Protein AF-A0A6B2QRP1-F1 (afdb_monomer_lite)

Radius of gyration: 30.2 Å; chains: 1; bounding box: 55×53×87 Å

Sequence (233 aa):
IAWREVGKVPKIDLAEFRERLGIAADEYKAMNHFKSRVLEPSIKQINEHTDITVSYDQHKTGRTITGFSFKFKQKNPLKITKQTEIKRDPNTPDFFIEMTDAQRYLFAQKLSVLPEVGSEYAKIGESSEDFVKRLADMLLEPKKIKMFYPLLEQLGFNSKKQQPIQKQVDEPKFLDLSDMQINRISYGMSRHKKFAHLKQEDESPDDFMQKLRIMLKDPKQQIQFYDYLKANP

Foldseek 3Di:
DPCPPVQKDPWDWPVNVCVVVVHDPPPCVDPVSCCVPPVVVVQVCCCVPHQKHKDKDFPDDPPDTTTIMMGIDGHDVVPVPPPPDDPDDPPDQPPPQDDDLVRLLVVLLVLLPDPVSCVPQNDPPDDSVVSSVVSSVLCVDPVSVVVCVVVCVVVPDDRPPPPPPPVCPPPLPQDPDDLVRLLVVLLVLLPDPVNVVVDDPPDDSVNSSVVSSVLSPDSVSVSVCVVVSVVPD

Structure (mmCIF, N/CA/C/O backbone):
data_AF-A0A6B2QRP1-F1
#
_entry.id   AF-A0A6B2QRP1-F1
#
loop_
_atom_site.group_PDB
_atom_site.id
_atom_site.type_symbol
_atom_site.label_atom_id
_atom_site.label_alt_id
_atom_site.label_comp_id
_atom_site.label_asym_id
_atom_site.label_entity_id
_atom_site.label_seq_id
_atom_site.pdbx_PDB_ins_code
_atom_site.Cartn_x
_atom_site.Cartn_y
_atom_site.Cartn_z
_atom_site.occupancy
_atom_site.B_iso_or_equiv
_atom_site.auth_seq_id
_atom_site.auth_comp_id
_atom_site.auth_asym_id
_atom_site.auth_atom_id
_atom_site.pdbx_PDB_model_num
ATOM 1 N N . ILE A 1 1 ? -21.417 15.661 -9.890 1.00 50.25 1 ILE A N 1
ATOM 2 C CA . ILE A 1 1 ? -20.849 14.888 -8.751 1.00 50.25 1 ILE A CA 1
ATOM 3 C C . ILE A 1 1 ? -19.900 15.814 -7.986 1.00 50.25 1 ILE A C 1
ATOM 5 O O . ILE A 1 1 ? -18.785 16.018 -8.440 1.00 50.25 1 ILE A O 1
ATOM 9 N N . ALA A 1 2 ? -20.348 16.427 -6.885 1.00 52.19 2 ALA A N 1
ATOM 10 C CA . ALA A 1 2 ? -19.681 17.593 -6.275 1.00 52.19 2 ALA A CA 1
ATOM 11 C C . ALA A 1 2 ? -18.308 17.319 -5.617 1.00 52.19 2 ALA A C 1
ATOM 13 O O . ALA A 1 2 ? -17.519 18.236 -5.427 1.00 52.19 2 ALA A O 1
ATOM 14 N N . TRP A 1 3 ? -17.985 16.066 -5.283 1.00 58.66 3 TRP A N 1
ATOM 15 C CA . TRP A 1 3 ? -16.738 15.729 -4.579 1.00 58.66 3 TRP A CA 1
ATOM 16 C C . TRP A 1 3 ? -15.533 15.483 -5.505 1.00 58.66 3 TRP A C 1
ATOM 18 O O . TRP A 1 3 ? -14.404 15.445 -5.017 1.00 58.66 3 TRP A O 1
ATOM 28 N N . ARG A 1 4 ? -15.740 15.326 -6.825 1.00 55.84 4 ARG A N 1
ATOM 29 C CA . ARG A 1 4 ? -14.652 15.021 -7.778 1.00 55.84 4 ARG A CA 1
ATOM 30 C C . ARG A 1 4 ? -13.706 16.203 -8.024 1.00 55.84 4 ARG A C 1
ATOM 32 O O . ARG A 1 4 ? -12.549 15.960 -8.337 1.00 55.84 4 ARG A O 1
ATOM 39 N N . GLU A 1 5 ? -14.171 17.439 -7.841 1.00 54.06 5 GLU A N 1
ATOM 40 C CA . GLU A 1 5 ? -13.379 18.656 -8.102 1.00 54.06 5 GLU A CA 1
ATOM 41 C C . GLU A 1 5 ? -12.778 19.279 -6.830 1.00 54.06 5 GLU A C 1
ATOM 43 O O . GLU A 1 5 ? -11.708 19.875 -6.884 1.00 54.06 5 GLU A O 1
ATOM 48 N N . VAL A 1 6 ? -13.418 19.104 -5.665 1.00 59.16 6 VAL A N 1
ATOM 49 C CA . VAL A 1 6 ? -13.018 19.780 -4.411 1.00 59.16 6 VAL A CA 1
ATOM 50 C C . VAL A 1 6 ? -12.103 18.907 -3.533 1.00 59.16 6 VAL A C 1
ATOM 52 O O . VAL A 1 6 ? -11.375 19.421 -2.684 1.00 59.16 6 VAL A O 1
ATOM 55 N N . GLY A 1 7 ? -12.120 17.576 -3.702 1.00 57.16 7 GLY A N 1
ATOM 56 C CA . GLY A 1 7 ? -11.275 16.612 -2.965 1.00 57.16 7 GLY A CA 1
ATOM 57 C C . GLY A 1 7 ? -11.537 16.511 -1.450 1.00 57.16 7 GLY A C 1
ATOM 58 O O . GLY A 1 7 ? -11.073 15.576 -0.790 1.00 57.16 7 GLY A O 1
ATOM 59 N N . LYS A 1 8 ? -12.306 17.449 -0.889 1.00 60.69 8 LYS A N 1
ATOM 60 C CA . LYS A 1 8 ? -12.711 17.531 0.513 1.00 60.69 8 LYS A CA 1
ATOM 61 C C . LYS A 1 8 ? -14.210 17.765 0.589 1.00 60.69 8 LYS A C 1
ATOM 63 O O . LYS A 1 8 ? -14.742 18.639 -0.092 1.00 60.69 8 LYS A O 1
ATOM 68 N N . VAL A 1 9 ? -14.876 16.993 1.436 1.00 70.62 9 VAL A N 1
ATOM 69 C CA . VAL A 1 9 ? -16.284 17.212 1.770 1.00 70.62 9 VAL A CA 1
ATOM 70 C C . VAL A 1 9 ? -16.344 18.088 3.025 1.00 70.62 9 VAL A C 1
ATOM 72 O O . VAL A 1 9 ? -15.532 17.871 3.932 1.00 70.62 9 VAL A O 1
ATOM 75 N N . PRO A 1 10 ? -17.243 19.092 3.084 1.00 75.12 10 PRO A N 1
ATOM 76 C CA . PRO A 1 10 ? -17.462 19.868 4.301 1.00 75.12 10 PRO A CA 1
ATOM 77 C C . PRO A 1 10 ? -17.814 18.948 5.474 1.00 75.12 10 PRO A C 1
ATOM 79 O O . PRO A 1 10 ? -18.282 17.827 5.276 1.00 75.12 10 PRO A O 1
ATOM 82 N N . LYS A 1 11 ? -17.578 19.421 6.701 1.00 83.06 11 LYS A N 1
ATOM 83 C CA . LYS A 1 11 ? -17.914 18.670 7.913 1.00 83.06 11 LYS A CA 1
ATOM 84 C C . LYS A 1 11 ? -19.394 18.279 7.867 1.00 83.06 11 LYS A C 1
ATOM 86 O O . LYS A 1 11 ? -20.250 19.154 7.794 1.00 83.06 11 LYS A O 1
ATOM 91 N N . ILE A 1 12 ? -19.667 16.980 7.941 1.00 87.50 12 ILE A N 1
ATOM 92 C CA . ILE A 1 12 ? -21.020 16.440 8.067 1.00 87.50 12 ILE A CA 1
ATOM 93 C C . ILE A 1 12 ? -21.256 16.161 9.545 1.00 87.50 12 ILE A C 1
ATOM 95 O O . ILE A 1 12 ? -20.451 15.478 10.194 1.00 87.50 12 ILE A O 1
ATOM 99 N N . ASP A 1 13 ? -22.345 16.694 10.086 1.00 89.75 13 ASP A N 1
ATOM 100 C CA . ASP A 1 13 ? -22.725 16.417 11.463 1.00 89.75 13 ASP A CA 1
ATOM 101 C C . ASP A 1 13 ? -23.244 14.982 11.605 1.00 89.75 13 ASP A C 1
ATOM 103 O O . ASP A 1 13 ? -23.791 14.377 10.684 1.00 89.75 13 ASP A O 1
ATOM 107 N N . LEU A 1 14 ? -23.042 14.397 12.782 1.00 87.19 14 LEU A N 1
ATOM 108 C CA . LEU A 1 14 ? -23.298 12.977 12.999 1.00 87.19 14 LEU A CA 1
ATOM 109 C C . LEU A 1 14 ? -24.773 12.589 12.816 1.00 87.19 14 LEU A C 1
ATOM 111 O O . LEU A 1 14 ? -25.049 11.500 12.322 1.00 87.19 14 LEU A O 1
ATOM 115 N N . ALA A 1 15 ? -25.705 13.455 13.218 1.00 86.00 15 ALA A N 1
ATOM 116 C CA . ALA A 1 15 ? -27.137 13.206 13.054 1.00 86.00 15 ALA A CA 1
ATOM 117 C C . ALA A 1 15 ? -27.521 13.154 11.568 1.00 86.00 15 ALA A C 1
ATOM 119 O O . ALA A 1 15 ? -28.080 12.160 11.111 1.00 86.00 15 ALA A O 1
ATOM 120 N N . GLU A 1 16 ? -27.100 14.166 10.809 1.00 88.06 16 GLU A N 1
ATOM 121 C CA . GLU A 1 16 ? -27.305 14.243 9.362 1.00 88.06 16 GLU A CA 1
ATOM 122 C C . GLU A 1 16 ? -26.642 13.064 8.634 1.00 88.06 16 GLU A C 1
ATOM 124 O O . GLU A 1 16 ? -27.207 12.481 7.711 1.00 88.06 16 GLU A O 1
ATOM 129 N N . PHE A 1 17 ? -25.447 12.657 9.069 1.00 88.38 17 PHE A N 1
ATOM 130 C CA . PHE A 1 17 ? -24.754 11.521 8.472 1.00 88.38 17 PHE A CA 1
ATOM 131 C C . PHE A 1 17 ? -25.521 10.203 8.653 1.00 88.38 17 PHE A C 1
ATOM 133 O O . PHE A 1 17 ? -25.565 9.396 7.729 1.00 88.38 17 PHE A O 1
ATOM 140 N N . ARG A 1 18 ? -26.152 9.983 9.813 1.00 87.25 18 ARG A N 1
ATOM 141 C CA . ARG A 1 18 ? -26.971 8.782 10.067 1.00 87.25 18 ARG A CA 1
ATOM 142 C C . ARG A 1 18 ? -28.237 8.771 9.229 1.00 87.25 18 ARG A C 1
ATOM 144 O O . ARG A 1 18 ? -28.565 7.735 8.662 1.00 87.25 18 ARG A O 1
ATOM 151 N N . GLU A 1 19 ? -28.891 9.922 9.114 1.00 87.62 19 GLU A N 1
ATOM 152 C CA . GLU A 1 19 ? -30.085 10.087 8.288 1.00 87.62 19 GLU A CA 1
ATOM 153 C C . GLU A 1 19 ? -29.782 9.791 6.815 1.00 87.62 19 GLU A C 1
ATOM 155 O O . GLU A 1 19 ? -30.476 8.999 6.184 1.00 87.62 19 GLU A O 1
ATOM 160 N N . ARG A 1 20 ? -28.665 10.318 6.292 1.00 86.94 20 ARG A N 1
ATOM 161 C CA . ARG A 1 20 ? -28.198 10.035 4.923 1.00 86.94 20 ARG A CA 1
ATOM 162 C C . ARG A 1 20 ? -27.876 8.559 4.676 1.00 86.94 20 ARG A C 1
ATOM 164 O O . ARG A 1 20 ? -27.945 8.112 3.536 1.00 86.94 20 ARG A O 1
ATOM 171 N N . LEU A 1 21 ? -27.499 7.818 5.717 1.00 86.62 21 LEU A N 1
ATOM 172 C CA . LEU A 1 21 ? -27.247 6.376 5.652 1.00 86.62 21 LEU A CA 1
ATOM 173 C C . LEU A 1 21 ? -28.512 5.534 5.886 1.00 86.62 21 LEU A C 1
ATOM 175 O O . LEU A 1 21 ? -28.433 4.311 5.813 1.00 86.62 21 LEU A O 1
ATOM 179 N N . GLY A 1 22 ? -29.656 6.162 6.174 1.00 87.00 22 GLY A N 1
ATOM 180 C CA . GLY A 1 22 ? -30.906 5.468 6.484 1.00 87.00 22 GLY A CA 1
ATOM 181 C C . GLY A 1 22 ? -30.874 4.712 7.815 1.00 87.00 22 GLY A C 1
ATOM 182 O O . GLY A 1 22 ? -31.619 3.753 7.986 1.00 87.00 22 GLY A O 1
ATOM 183 N N . ILE A 1 23 ? -30.001 5.107 8.745 1.00 86.19 23 ILE A N 1
ATOM 184 C CA . ILE A 1 23 ? -29.852 4.451 10.048 1.00 86.19 23 ILE A CA 1
ATOM 185 C C . ILE A 1 23 ? -30.823 5.092 11.033 1.00 86.19 23 ILE A C 1
ATOM 187 O O . ILE A 1 23 ? -30.786 6.309 11.243 1.00 86.19 23 ILE A O 1
ATOM 191 N N . ALA A 1 24 ? -31.653 4.273 11.676 1.00 83.44 24 ALA A N 1
ATOM 192 C CA . ALA A 1 24 ? -32.592 4.749 12.680 1.00 83.44 24 ALA A CA 1
ATOM 193 C C . ALA A 1 24 ? -31.856 5.325 13.908 1.00 83.44 24 ALA A C 1
ATOM 195 O O . ALA A 1 24 ? -30.740 4.925 14.254 1.00 83.44 24 ALA A O 1
ATOM 196 N N . ALA A 1 25 ? -32.467 6.305 14.581 1.00 77.38 25 ALA A N 1
ATOM 197 C CA . ALA A 1 25 ? -31.831 7.029 15.688 1.00 77.38 25 ALA A CA 1
ATOM 198 C C . ALA A 1 25 ? -31.486 6.132 16.897 1.00 77.38 25 ALA A C 1
ATOM 200 O O . ALA A 1 25 ? -30.640 6.479 17.729 1.00 77.38 25 ALA A O 1
ATOM 201 N N . ASP A 1 26 ? -32.143 4.981 17.009 1.00 81.44 26 ASP A N 1
ATOM 202 C CA . ASP A 1 26 ? -31.988 3.993 18.065 1.00 81.44 26 ASP A CA 1
ATOM 203 C C . ASP A 1 26 ? -30.944 2.906 17.767 1.00 81.44 26 ASP A C 1
ATOM 205 O O . ASP A 1 26 ? -30.438 2.279 18.704 1.00 81.44 26 ASP A O 1
ATOM 209 N N . GLU A 1 27 ? -30.546 2.731 16.511 1.00 83.00 27 GLU A N 1
ATOM 210 C CA . GLU A 1 27 ? -29.523 1.770 16.108 1.00 83.00 27 GLU A CA 1
ATOM 211 C C . GLU A 1 27 ? -28.117 2.332 16.302 1.00 83.00 27 GLU A C 1
ATOM 213 O O . GLU A 1 27 ? -27.843 3.486 15.995 1.00 83.00 27 GLU A O 1
ATOM 218 N N . TYR A 1 28 ? -27.181 1.516 16.798 1.00 84.00 28 TYR A N 1
ATOM 219 C CA . TYR A 1 28 ? -25.772 1.896 16.992 1.00 84.00 28 TYR A CA 1
ATOM 220 C C . TYR A 1 28 ? -25.560 3.159 17.852 1.00 84.00 28 TYR A C 1
ATOM 222 O O . TYR A 1 28 ? -24.689 3.983 17.561 1.00 84.00 28 TYR A O 1
ATOM 230 N N . LYS A 1 29 ? -26.346 3.345 18.925 1.00 83.19 29 LYS A N 1
ATOM 231 C CA . LYS A 1 29 ? -26.240 4.510 19.837 1.00 83.19 29 LYS A CA 1
ATOM 232 C C . LYS A 1 29 ? -24.810 4.761 20.323 1.00 83.19 29 LYS A C 1
ATOM 234 O O . LYS A 1 29 ? -24.354 5.902 20.356 1.00 83.19 29 LYS A O 1
ATOM 239 N N . ALA A 1 30 ? -24.089 3.693 20.664 1.00 86.62 30 ALA A N 1
ATOM 240 C CA . ALA A 1 30 ? -22.688 3.786 21.040 1.00 86.62 30 ALA A CA 1
ATOM 241 C C . ALA A 1 30 ? -21.802 4.023 19.809 1.00 86.62 30 ALA A C 1
ATOM 243 O O . ALA A 1 30 ? -21.807 3.242 18.856 1.00 86.62 30 ALA A O 1
ATOM 244 N N . MET A 1 31 ? -20.954 5.051 19.883 1.00 87.25 31 MET A N 1
ATOM 245 C CA . MET A 1 31 ? -20.022 5.416 18.812 1.00 87.25 31 MET A CA 1
ATOM 246 C C . MET A 1 31 ? -19.130 4.254 18.354 1.00 87.25 31 MET A C 1
ATOM 248 O O . MET A 1 31 ? -18.843 4.121 17.168 1.00 87.25 31 MET A O 1
ATOM 252 N N . ASN A 1 32 ? -18.706 3.390 19.279 1.00 87.44 32 ASN A N 1
ATOM 253 C CA . ASN A 1 32 ? -17.877 2.231 18.946 1.00 87.44 32 ASN A CA 1
ATOM 254 C C . ASN A 1 32 ? -18.611 1.256 18.010 1.00 87.44 32 ASN A C 1
ATOM 256 O O . ASN A 1 32 ? -18.000 0.708 17.094 1.00 87.44 32 ASN A O 1
ATOM 260 N N . HIS A 1 33 ? -19.923 1.070 18.195 1.00 89.88 33 HIS A N 1
ATOM 261 C CA . HIS A 1 33 ? -20.735 0.240 17.303 1.00 89.88 33 HIS A CA 1
ATOM 262 C C . HIS A 1 33 ? -20.925 0.898 15.941 1.00 89.88 33 HIS A C 1
ATOM 264 O O . HIS A 1 33 ? -20.768 0.229 14.927 1.00 89.88 33 HIS A O 1
ATOM 270 N N . PHE A 1 34 ? -21.176 2.209 15.914 1.00 89.50 34 PHE A N 1
ATOM 271 C CA . PHE A 1 34 ? -21.275 2.955 14.662 1.00 89.50 34 PHE A CA 1
ATOM 272 C C . PHE A 1 34 ? -19.982 2.859 13.835 1.00 89.50 34 PHE A C 1
ATOM 274 O O . PHE A 1 34 ? -20.021 2.590 12.637 1.00 89.50 34 PHE A O 1
ATOM 281 N N . LYS A 1 35 ? -18.815 2.998 14.475 1.00 90.00 35 LYS A N 1
ATOM 282 C CA . LYS A 1 35 ? -17.521 2.881 13.787 1.00 90.00 35 LYS A CA 1
ATOM 283 C C . LYS A 1 35 ? -17.275 1.483 13.228 1.00 90.00 35 LYS A C 1
ATOM 285 O O . LYS A 1 35 ? -17.056 1.346 12.030 1.00 90.00 35 LYS A O 1
ATOM 290 N N . SER A 1 36 ? -17.366 0.467 14.082 1.00 91.25 36 SER A N 1
ATOM 291 C CA . SER A 1 36 ? -17.024 -0.916 13.719 1.00 91.25 36 SER A CA 1
ATOM 292 C C . SER A 1 36 ? -17.992 -1.560 12.724 1.00 91.25 36 SER A C 1
ATOM 294 O O . SER A 1 36 ? -17.583 -2.414 11.945 1.00 91.25 36 SER A O 1
ATOM 296 N N . ARG A 1 37 ? -19.276 -1.179 12.745 1.00 88.94 37 ARG A N 1
ATOM 297 C CA . ARG A 1 37 ? -20.314 -1.829 11.926 1.00 88.94 37 ARG A CA 1
ATOM 298 C C . ARG A 1 37 ? -20.711 -1.044 10.687 1.00 88.94 37 ARG A C 1
ATOM 300 O O . ARG A 1 37 ? -21.184 -1.649 9.735 1.00 88.94 37 ARG A O 1
ATOM 307 N N . VAL A 1 38 ? -20.525 0.273 10.696 1.00 90.00 38 VAL A N 1
ATOM 308 C CA . VAL A 1 38 ? -20.985 1.142 9.608 1.00 90.00 38 VAL A CA 1
ATOM 309 C C . VAL A 1 38 ? -19.803 1.841 8.958 1.00 90.00 38 VAL A C 1
ATOM 311 O O . VAL A 1 38 ? -19.527 1.610 7.783 1.00 90.00 38 VAL A O 1
ATOM 314 N N . LEU A 1 39 ? -19.071 2.666 9.710 1.00 90.00 39 LEU A N 1
ATOM 315 C CA . LEU A 1 39 ? -18.059 3.550 9.131 1.00 90.00 39 LEU A CA 1
ATOM 316 C C . LEU A 1 39 ? -16.871 2.775 8.539 1.00 90.00 39 LEU A C 1
ATOM 318 O O . LEU A 1 39 ? -16.541 2.957 7.370 1.00 90.00 39 LEU A O 1
ATOM 322 N N . GLU A 1 40 ? -16.238 1.904 9.327 1.00 91.38 40 GLU A N 1
ATOM 323 C CA . GLU A 1 40 ? -15.047 1.155 8.906 1.00 91.38 40 GLU A CA 1
ATOM 324 C C . GLU A 1 40 ? -15.347 0.168 7.766 1.00 91.38 40 GLU A C 1
ATOM 326 O O . GLU A 1 40 ? -14.614 0.199 6.771 1.00 91.38 40 GLU A O 1
ATOM 331 N N . PRO A 1 41 ? -16.426 -0.646 7.820 1.00 92.25 41 PRO A N 1
ATOM 332 C CA . PRO A 1 41 ? -16.776 -1.530 6.711 1.00 92.25 41 PRO A CA 1
ATOM 333 C C . PRO A 1 41 ? -17.076 -0.767 5.420 1.00 92.25 41 PRO A C 1
ATOM 335 O O . PRO A 1 41 ? -16.591 -1.162 4.362 1.00 92.25 41 PRO A O 1
ATOM 338 N N . SER A 1 42 ? -17.802 0.354 5.502 1.00 89.50 42 SER A N 1
ATOM 339 C CA . SER A 1 42 ? -18.147 1.154 4.318 1.00 89.50 42 SER A CA 1
ATOM 340 C C . SER A 1 42 ? -16.901 1.733 3.649 1.00 89.50 42 SER A C 1
ATOM 342 O O . SER A 1 42 ? -16.741 1.655 2.433 1.00 89.50 42 SER A O 1
ATOM 344 N N . ILE A 1 43 ? -15.970 2.276 4.439 1.00 90.69 43 ILE A N 1
ATOM 345 C CA . ILE A 1 43 ? -14.715 2.827 3.911 1.00 90.69 43 ILE A CA 1
ATOM 346 C C . ILE A 1 43 ? -13.855 1.726 3.295 1.00 90.69 43 ILE A C 1
ATOM 348 O O . ILE A 1 43 ? -13.282 1.924 2.223 1.00 90.69 43 ILE A O 1
ATOM 352 N N . LYS A 1 44 ? -13.785 0.557 3.940 1.00 90.44 44 LYS A N 1
ATOM 353 C CA . LYS A 1 44 ? -13.064 -0.604 3.416 1.00 90.44 44 LYS A CA 1
ATOM 354 C C . LYS A 1 44 ? -13.635 -1.052 2.070 1.00 90.44 44 LYS A C 1
ATOM 356 O O . LYS A 1 44 ? -12.877 -1.182 1.116 1.00 90.44 44 LYS A O 1
ATOM 361 N N . GLN A 1 45 ? -14.956 -1.190 1.963 1.00 87.19 45 GLN A N 1
ATOM 362 C CA . GLN A 1 45 ? -15.622 -1.565 0.715 1.00 87.19 45 GLN A CA 1
ATOM 363 C C . GLN A 1 45 ? -15.315 -0.586 -0.418 1.00 87.19 45 GLN A C 1
ATOM 365 O O . GLN A 1 45 ? -14.909 -1.027 -1.492 1.00 87.19 45 GLN A O 1
ATOM 370 N N . ILE A 1 46 ? -15.431 0.725 -0.177 1.00 86.69 46 ILE A N 1
ATOM 371 C CA . ILE A 1 46 ? -15.116 1.743 -1.190 1.00 86.69 46 ILE A CA 1
ATOM 372 C C . ILE A 1 46 ? -13.642 1.639 -1.601 1.00 86.69 46 ILE A C 1
ATOM 374 O O . ILE A 1 46 ? -13.323 1.615 -2.790 1.00 86.69 46 ILE A O 1
ATOM 378 N N . ASN A 1 47 ? -12.738 1.503 -0.631 1.00 88.19 47 ASN A N 1
ATOM 379 C CA . ASN A 1 47 ? -11.307 1.373 -0.886 1.00 88.19 47 ASN A CA 1
ATOM 380 C C . ASN A 1 47 ? -10.920 0.068 -1.587 1.00 88.19 47 ASN A C 1
ATOM 382 O O . ASN A 1 47 ? -9.855 0.023 -2.193 1.00 88.19 47 ASN A O 1
ATOM 386 N N . GLU A 1 48 ? -11.724 -0.983 -1.524 1.00 86.56 48 GLU A N 1
ATOM 387 C CA . GLU A 1 48 ? -11.436 -2.257 -2.189 1.00 86.56 48 GLU A CA 1
ATOM 388 C C . GLU A 1 48 ? -12.076 -2.336 -3.577 1.00 86.56 48 GLU A C 1
ATOM 390 O O . GLU A 1 48 ? -11.429 -2.775 -4.523 1.00 86.56 48 GLU A O 1
ATOM 395 N N . HIS A 1 49 ? -13.309 -1.849 -3.722 1.00 83.56 49 HIS A N 1
ATOM 396 C CA . HIS A 1 49 ? -14.152 -2.108 -4.894 1.00 83.56 49 HIS A CA 1
ATOM 397 C C . HIS A 1 49 ? -14.288 -0.903 -5.833 1.00 83.56 49 HIS A C 1
ATOM 399 O O . HIS A 1 49 ? -14.984 -0.989 -6.841 1.00 83.56 49 HIS A O 1
ATOM 405 N N . THR A 1 50 ? -13.648 0.228 -5.522 1.00 84.75 50 THR A N 1
ATOM 406 C CA . THR A 1 50 ? -13.692 1.429 -6.370 1.00 84.75 50 THR A CA 1
ATOM 407 C C . THR A 1 50 ? -12.301 1.952 -6.714 1.00 84.75 50 THR A C 1
ATOM 409 O O . THR A 1 50 ? -11.292 1.625 -6.081 1.00 84.75 50 THR A O 1
ATOM 412 N N . ASP A 1 51 ? -12.248 2.818 -7.719 1.00 79.25 51 ASP A N 1
ATOM 413 C CA . ASP A 1 51 ? -11.083 3.584 -8.160 1.00 79.25 51 ASP A CA 1
ATOM 414 C C . ASP A 1 51 ? -10.726 4.743 -7.215 1.00 79.25 51 ASP A C 1
ATOM 416 O O . ASP A 1 51 ? -9.850 5.551 -7.513 1.00 79.25 51 ASP A O 1
ATOM 420 N N . ILE A 1 52 ? -11.373 4.843 -6.055 1.00 84.31 52 ILE A N 1
ATOM 421 C CA . ILE A 1 52 ? -11.186 5.943 -5.114 1.00 84.31 52 ILE A CA 1
ATOM 422 C C . ILE A 1 52 ? -10.656 5.388 -3.793 1.00 84.31 52 ILE A C 1
ATOM 424 O O . ILE A 1 52 ? -11.012 4.297 -3.352 1.00 84.31 52 ILE A O 1
ATOM 428 N N . THR A 1 53 ? -9.774 6.152 -3.159 1.00 85.69 53 THR A N 1
ATOM 429 C CA . THR A 1 53 ? -9.366 5.959 -1.772 1.00 85.69 53 THR A CA 1
ATOM 430 C C . THR A 1 53 ? -10.028 7.023 -0.905 1.00 85.69 53 THR A C 1
ATOM 432 O O . THR A 1 53 ? -9.891 8.221 -1.159 1.00 85.69 53 THR A O 1
ATOM 435 N N . VAL A 1 54 ? -10.719 6.581 0.137 1.00 88.50 54 VAL A N 1
ATOM 436 C CA . VAL A 1 54 ? -11.434 7.392 1.117 1.00 88.50 54 VAL A CA 1
ATOM 437 C C . VAL A 1 54 ? -10.725 7.311 2.459 1.00 88.50 54 VAL A C 1
ATOM 439 O O . VAL A 1 54 ? -10.390 6.227 2.945 1.00 88.50 54 VAL A O 1
ATOM 442 N N . SER A 1 55 ? -10.528 8.471 3.075 1.00 88.50 55 SER A N 1
ATOM 443 C CA . SER A 1 55 ? -10.140 8.610 4.475 1.00 88.50 55 SER A CA 1
ATOM 444 C C . SER A 1 55 ? -11.079 9.578 5.188 1.00 88.50 55 SER A C 1
ATOM 446 O O . SER A 1 55 ? -11.778 10.371 4.551 1.00 88.50 55 SER A O 1
ATOM 448 N N . TYR A 1 56 ? -11.130 9.494 6.516 1.00 90.38 56 TYR A N 1
ATOM 449 C CA . TYR A 1 56 ? -12.009 10.325 7.330 1.00 90.38 56 TYR A CA 1
ATOM 450 C C . TYR A 1 56 ? -11.254 10.957 8.496 1.00 90.38 56 TYR A C 1
ATOM 452 O O . TYR A 1 56 ? -10.383 10.333 9.100 1.00 90.38 56 TYR A O 1
ATOM 460 N N . ASP A 1 57 ? -11.647 12.178 8.838 1.00 90.25 57 ASP A N 1
ATOM 461 C CA . ASP A 1 57 ? -11.236 12.885 10.043 1.00 90.25 57 ASP A CA 1
ATOM 462 C C . ASP A 1 57 ? -12.442 13.005 10.981 1.00 90.25 57 ASP A C 1
ATOM 464 O O . ASP A 1 57 ? -13.545 13.370 10.564 1.00 90.25 57 ASP A O 1
ATOM 468 N N . GLN A 1 58 ? -12.245 12.691 12.263 1.00 91.50 58 GLN A N 1
ATOM 469 C CA . GLN A 1 58 ? -13.291 12.833 13.279 1.00 91.50 58 GLN A CA 1
ATOM 470 C C . GLN A 1 58 ? -13.231 14.223 13.926 1.00 91.50 58 GLN A C 1
ATOM 472 O O . GLN A 1 58 ? -12.168 14.664 14.365 1.00 91.50 58 GLN A O 1
ATOM 477 N N . HIS A 1 59 ? -14.382 14.874 14.075 1.00 90.69 59 HIS A N 1
ATOM 478 C CA . HIS A 1 59 ? -14.519 16.141 14.790 1.00 90.69 59 HIS A CA 1
ATOM 479 C C . HIS A 1 59 ? -15.237 15.919 16.121 1.00 90.69 59 HIS A C 1
ATOM 481 O O . HIS A 1 59 ? -16.277 15.261 16.185 1.00 90.69 59 HIS A O 1
ATOM 487 N N . LYS A 1 60 ? -14.660 16.455 17.198 1.00 91.38 60 LYS A N 1
ATOM 488 C CA . LYS A 1 60 ? -15.163 16.320 18.567 1.00 91.38 60 LYS A CA 1
ATOM 489 C C . LYS A 1 60 ? -15.486 17.682 19.159 1.00 91.38 60 LYS A C 1
ATOM 491 O O . LYS A 1 60 ? -14.764 18.642 18.910 1.00 91.38 60 LYS A O 1
ATOM 496 N N . THR A 1 61 ? -16.508 17.721 20.002 1.00 89.94 61 THR A N 1
ATOM 497 C CA . THR A 1 61 ? -16.818 18.868 20.858 1.00 89.94 61 THR A CA 1
ATOM 498 C C . THR A 1 61 ? -16.825 18.364 22.297 1.00 89.94 61 THR A C 1
ATOM 500 O O . THR A 1 61 ? -17.712 17.620 22.708 1.00 89.94 61 THR A O 1
ATOM 503 N N . GLY A 1 62 ? -15.775 18.682 23.055 1.00 90.81 62 GLY A N 1
ATOM 504 C CA . GLY A 1 62 ? -15.540 18.065 24.362 1.00 90.81 62 GLY A CA 1
ATOM 505 C C . GLY A 1 62 ? -15.281 16.556 24.248 1.00 90.81 62 GLY A C 1
ATOM 506 O O . GLY A 1 62 ? -14.372 16.121 23.541 1.00 90.81 62 GLY A O 1
ATOM 507 N N . ARG A 1 63 ? -16.075 15.741 24.957 1.00 85.00 63 ARG A N 1
ATOM 508 C CA . ARG A 1 63 ? -15.930 14.269 24.986 1.00 85.00 63 ARG A CA 1
ATOM 509 C C . ARG A 1 63 ? -16.714 13.552 23.883 1.00 85.00 63 ARG A C 1
ATOM 511 O O . ARG A 1 63 ? -16.503 12.357 23.679 1.00 85.00 63 ARG A O 1
ATOM 518 N N . THR A 1 64 ? -17.605 14.248 23.180 1.00 86.19 64 THR A N 1
ATOM 519 C CA . THR A 1 64 ? -18.496 13.660 22.174 1.00 86.19 64 THR A CA 1
ATOM 520 C C . THR A 1 64 ? -17.982 13.923 20.759 1.00 86.19 64 THR A C 1
ATOM 522 O O . THR A 1 64 ? -17.370 14.953 20.476 1.00 86.19 64 THR A O 1
ATOM 525 N N . ILE A 1 65 ? -18.192 12.960 19.857 1.00 88.25 65 ILE A N 1
ATOM 526 C CA . ILE A 1 65 ? -17.913 13.129 18.423 1.00 88.25 65 ILE A CA 1
ATOM 527 C C . ILE A 1 65 ? -19.139 13.793 17.800 1.00 88.25 65 ILE A C 1
ATOM 529 O O . ILE A 1 65 ? -20.232 13.237 17.884 1.00 88.25 65 ILE A O 1
ATOM 533 N N . THR A 1 66 ? -18.957 14.966 17.199 1.00 88.94 66 THR A N 1
ATOM 534 C CA . THR A 1 66 ? -20.047 15.769 16.628 1.00 88.94 66 THR A CA 1
ATOM 535 C C . THR A 1 66 ? -20.176 15.615 15.122 1.00 88.94 66 THR A C 1
ATOM 537 O O . THR A 1 66 ? -21.267 15.797 14.597 1.00 88.94 66 THR A O 1
ATOM 540 N N . GLY A 1 67 ? -19.111 15.222 14.420 1.00 89.88 67 GLY A N 1
ATOM 541 C CA . GLY A 1 67 ? -19.183 15.013 12.978 1.00 89.88 67 GLY A CA 1
ATOM 542 C C . GLY A 1 67 ? -17.929 14.406 12.368 1.00 89.88 67 GLY A C 1
ATOM 543 O O . GLY A 1 67 ? -16.939 14.140 13.058 1.00 89.88 67 GLY A O 1
ATOM 544 N N . PHE A 1 68 ? -17.982 14.213 11.055 1.00 90.50 68 PHE A N 1
ATOM 545 C CA . PHE A 1 68 ? -16.912 13.636 10.251 1.00 90.50 68 PHE A CA 1
ATOM 546 C C . PHE A 1 68 ? -16.646 14.493 9.017 1.00 90.50 68 PHE A C 1
ATOM 548 O O . PHE A 1 68 ? -17.566 15.048 8.419 1.00 90.50 68 PHE A O 1
ATOM 555 N N . SER A 1 69 ? -15.380 14.564 8.625 1.00 88.94 69 SER A N 1
ATOM 556 C CA . SER A 1 69 ? -14.969 15.116 7.336 1.00 88.94 69 SER A CA 1
ATOM 557 C C . SER A 1 69 ? -14.336 14.007 6.514 1.00 88.94 69 SER A C 1
ATOM 559 O O . SER A 1 69 ? -13.521 13.245 7.031 1.00 88.94 69 SER A O 1
ATOM 561 N N . PHE A 1 70 ? -14.694 13.915 5.238 1.00 88.31 70 PHE A N 1
ATOM 562 C CA . PHE A 1 70 ? -14.185 12.879 4.343 1.00 88.31 70 PHE A CA 1
ATOM 563 C C . PHE A 1 70 ? -13.250 13.481 3.299 1.00 88.31 70 PHE A C 1
ATOM 565 O O . PHE A 1 70 ? -13.517 14.540 2.722 1.00 88.31 70 PHE A O 1
ATOM 572 N N . LYS A 1 71 ? -12.146 12.779 3.055 1.00 87.06 71 LYS A N 1
ATOM 573 C CA . LYS A 1 71 ? -11.148 13.103 2.039 1.00 87.06 71 LYS A CA 1
ATOM 574 C C . LYS A 1 71 ? -11.155 11.997 0.996 1.00 87.06 71 LYS A C 1
ATOM 576 O O . LYS A 1 71 ? -11.047 10.819 1.335 1.00 87.06 71 LYS A O 1
ATOM 581 N N . PHE A 1 72 ? -11.259 12.392 -0.266 1.00 85.94 72 PHE A N 1
ATOM 582 C CA . PHE A 1 72 ? -11.311 11.473 -1.398 1.00 85.94 72 PHE A CA 1
ATOM 583 C C . PHE A 1 72 ? -10.081 11.687 -2.267 1.00 85.94 72 PHE A C 1
ATOM 585 O O . PHE A 1 72 ? -9.734 12.818 -2.606 1.00 85.94 72 PHE A O 1
ATOM 592 N N . LYS A 1 73 ? -9.420 10.596 -2.643 1.00 85.00 73 LYS A N 1
ATOM 593 C CA . LYS A 1 73 ? -8.291 10.608 -3.568 1.00 85.00 73 LYS A CA 1
ATOM 594 C C . LYS A 1 73 ? -8.546 9.594 -4.668 1.00 85.00 73 LYS A C 1
ATOM 596 O O . LYS A 1 73 ? -8.768 8.426 -4.372 1.00 85.00 73 LYS A O 1
ATOM 601 N N . GLN A 1 74 ? -8.499 10.018 -5.926 1.00 83.69 74 GLN A N 1
ATOM 602 C CA . GLN A 1 74 ? -8.554 9.073 -7.040 1.00 83.69 74 GLN A CA 1
ATOM 603 C C . GLN A 1 74 ? -7.283 8.221 -7.043 1.00 83.69 74 GLN A C 1
ATOM 605 O O . GLN A 1 74 ? -6.167 8.726 -6.876 1.00 83.69 74 GLN A O 1
ATOM 610 N N . LYS A 1 75 ? -7.452 6.914 -7.198 1.00 77.06 75 LYS A N 1
ATOM 611 C CA . LYS A 1 75 ? -6.348 5.995 -7.430 1.00 77.06 75 LYS A CA 1
ATOM 612 C C . LYS A 1 75 ? -5.925 6.163 -8.881 1.00 77.06 75 LYS A C 1
ATOM 614 O O . LYS A 1 75 ? -6.747 6.074 -9.786 1.00 77.06 75 LYS A O 1
ATOM 619 N N . ASN A 1 76 ? -4.635 6.386 -9.109 1.00 68.56 76 ASN A N 1
ATOM 620 C CA . ASN A 1 76 ? -4.122 6.431 -10.472 1.00 68.56 76 ASN A CA 1
ATOM 621 C C . ASN A 1 76 ? -4.407 5.076 -11.155 1.00 68.56 76 ASN A C 1
ATOM 623 O O . ASN A 1 76 ? -4.033 4.039 -10.592 1.00 68.56 76 ASN A O 1
ATOM 627 N N . PRO A 1 77 ? -5.005 5.059 -12.361 1.00 56.78 77 PRO A N 1
ATOM 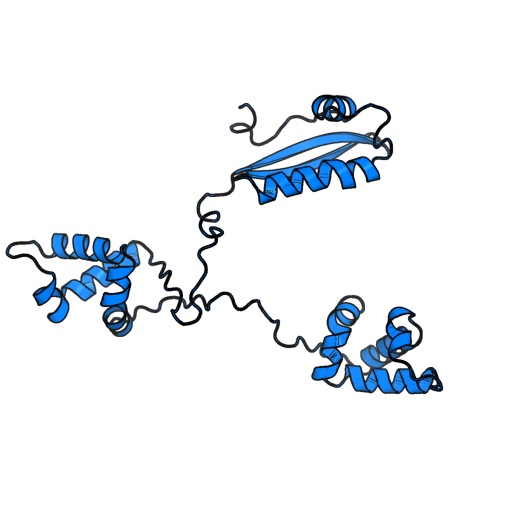628 C CA . PRO A 1 77 ? -5.379 3.827 -13.065 1.00 56.78 77 PRO A CA 1
ATOM 629 C C . PRO A 1 77 ? -4.183 2.913 -13.373 1.00 56.78 77 PRO A C 1
ATOM 631 O O . PRO A 1 77 ? -4.356 1.718 -13.579 1.00 56.78 77 PRO A O 1
ATOM 634 N N . LEU A 1 78 ? -2.955 3.436 -13.283 1.00 54.06 78 LEU A N 1
ATOM 635 C CA . LEU A 1 78 ? -1.703 2.686 -13.428 1.00 54.06 78 LEU A CA 1
ATOM 636 C C . LEU A 1 78 ? -1.525 1.543 -12.405 1.00 54.06 78 LEU A C 1
ATOM 638 O O . LEU A 1 78 ? -0.641 0.715 -12.587 1.00 54.06 78 LEU A O 1
ATOM 642 N N . LYS A 1 79 ? -2.327 1.481 -11.329 1.00 50.12 79 LYS A N 1
ATOM 643 C CA . LYS A 1 79 ? -2.230 0.427 -10.295 1.00 50.12 79 LYS A CA 1
ATOM 644 C C . LYS A 1 79 ? -3.433 -0.520 -10.210 1.00 50.12 79 LYS A C 1
ATOM 646 O O . LYS A 1 79 ? -3.407 -1.419 -9.376 1.00 50.12 79 LYS A O 1
ATOM 651 N N . ILE A 1 80 ? -4.482 -0.319 -11.013 1.00 47.00 80 ILE A N 1
ATOM 652 C CA . ILE A 1 80 ? -5.732 -1.106 -10.912 1.00 47.00 80 ILE A CA 1
ATOM 653 C C . ILE A 1 80 ? -5.786 -2.231 -11.957 1.00 47.00 80 ILE A C 1
ATOM 655 O O . ILE A 1 80 ? -6.508 -3.212 -11.786 1.00 47.00 80 ILE A O 1
ATOM 659 N N . THR A 1 81 ? -4.971 -2.175 -13.007 1.00 44.59 81 THR A N 1
ATOM 660 C CA . THR A 1 81 ? -4.864 -3.292 -13.947 1.00 44.59 81 THR A CA 1
ATOM 661 C C . THR A 1 81 ? -4.097 -4.446 -13.291 1.00 44.59 81 THR A C 1
ATOM 663 O O . THR A 1 81 ? -2.950 -4.260 -12.893 1.00 44.59 81 THR A O 1
ATOM 666 N N . LYS A 1 82 ? -4.706 -5.643 -13.257 1.00 49.66 82 LYS A N 1
ATOM 667 C CA . LYS A 1 82 ? -4.171 -6.961 -12.819 1.00 49.66 82 LYS A CA 1
ATOM 668 C C . LYS A 1 82 ? -4.627 -7.486 -11.446 1.00 49.66 82 LYS A C 1
ATOM 670 O O . LYS A 1 82 ? -3.872 -8.164 -10.754 1.00 49.66 82 LYS A O 1
ATOM 675 N N . GLN A 1 83 ? -5.902 -7.317 -11.116 1.00 45.25 83 GLN A N 1
ATOM 676 C CA . GLN A 1 83 ? -6.635 -8.372 -10.394 1.00 45.25 83 GLN A CA 1
ATOM 677 C C . GLN A 1 83 ? -7.826 -8.859 -11.224 1.00 45.25 83 GLN A C 1
ATOM 679 O O . GLN A 1 83 ? -8.913 -9.081 -10.716 1.00 45.25 83 GLN A O 1
ATOM 684 N N . THR A 1 84 ? -7.630 -9.012 -12.534 1.00 39.81 84 THR A N 1
ATOM 685 C CA . THR A 1 84 ? -8.506 -9.881 -13.316 1.00 39.81 84 THR A CA 1
ATOM 686 C C . THR A 1 84 ? -7.920 -11.280 -13.221 1.00 39.81 84 THR A C 1
ATOM 688 O O . THR A 1 84 ? -6.775 -11.520 -13.610 1.00 39.81 84 THR A O 1
ATOM 691 N N . GLU A 1 85 ? -8.694 -12.172 -12.626 1.00 43.09 85 GLU A N 1
ATOM 692 C CA . GLU A 1 85 ? -8.432 -13.592 -12.457 1.00 43.09 85 GLU A CA 1
ATOM 693 C C . GLU A 1 85 ? -8.272 -14.278 -13.820 1.00 43.09 85 GLU A C 1
ATOM 695 O O . GLU A 1 85 ? -9.209 -14.828 -14.390 1.00 43.09 85 GLU A O 1
ATOM 700 N N . ILE A 1 86 ? -7.065 -14.254 -14.373 1.00 44.22 86 ILE A N 1
ATOM 701 C CA . ILE A 1 86 ? -6.668 -15.211 -15.403 1.00 44.22 86 ILE A CA 1
ATOM 702 C C . ILE A 1 86 ? -6.042 -16.371 -14.639 1.00 44.22 86 ILE A C 1
ATOM 704 O O . ILE A 1 86 ? -5.030 -16.184 -13.964 1.00 44.22 86 ILE A O 1
ATOM 708 N N . LYS A 1 87 ? -6.667 -17.553 -14.688 1.00 44.09 87 LYS A N 1
ATOM 709 C CA . LYS A 1 87 ? -6.096 -18.801 -14.163 1.00 44.09 87 LYS A CA 1
ATOM 710 C C . LYS A 1 87 ? -4.717 -18.996 -14.806 1.00 44.09 87 LYS A C 1
ATOM 712 O O . LYS A 1 87 ? -4.625 -19.196 -16.013 1.00 44.09 87 LYS A O 1
ATOM 717 N N . ARG A 1 88 ? -3.667 -18.829 -14.001 1.00 48.22 88 ARG A N 1
ATOM 718 C CA . ARG A 1 88 ? -2.262 -18.770 -14.426 1.00 48.22 88 ARG A CA 1
ATOM 719 C C . ARG A 1 88 ? -1.711 -20.181 -14.605 1.00 48.22 88 ARG A C 1
ATOM 721 O O . ARG A 1 88 ? -1.935 -21.027 -13.743 1.00 48.22 88 ARG A O 1
ATOM 728 N N . ASP A 1 89 ? -0.999 -20.416 -15.701 1.00 46.00 89 ASP A N 1
ATOM 729 C CA . ASP A 1 89 ? -0.268 -21.661 -15.938 1.00 46.00 89 ASP A CA 1
ATOM 730 C C . ASP A 1 89 ? 1.077 -21.607 -15.181 1.00 46.00 89 ASP A C 1
ATOM 732 O O . ASP A 1 89 ? 1.890 -20.726 -15.469 1.00 46.00 89 ASP A O 1
ATOM 736 N N . PRO A 1 90 ? 1.333 -22.504 -14.210 1.00 51.75 90 PRO A N 1
ATOM 737 C CA . PRO A 1 90 ? 2.552 -22.493 -13.402 1.00 51.75 90 PRO A CA 1
ATOM 738 C C . PRO A 1 90 ? 3.856 -22.741 -14.184 1.00 51.75 90 PRO A C 1
ATOM 740 O O . PRO A 1 90 ? 4.924 -22.498 -13.626 1.00 51.75 90 PRO A O 1
ATOM 743 N N . ASN A 1 91 ? 3.803 -23.182 -15.449 1.00 48.44 91 ASN A N 1
ATOM 744 C CA . ASN A 1 91 ? 4.994 -23.501 -16.250 1.00 48.44 91 ASN A CA 1
ATOM 745 C C . ASN A 1 91 ? 5.398 -22.441 -17.290 1.00 48.44 91 ASN A C 1
ATOM 747 O O . ASN A 1 91 ? 6.372 -22.647 -18.016 1.00 48.44 91 ASN A O 1
ATOM 751 N N . THR A 1 92 ? 4.710 -21.299 -17.367 1.00 50.72 92 THR A N 1
ATOM 752 C CA . THR A 1 92 ? 5.111 -20.199 -18.260 1.00 50.72 92 THR A CA 1
ATOM 753 C C . THR A 1 92 ? 5.534 -18.990 -17.426 1.00 50.72 92 THR A C 1
ATOM 755 O O . THR A 1 92 ? 4.708 -18.472 -16.679 1.00 50.72 92 THR A O 1
ATOM 758 N N . PRO A 1 93 ? 6.787 -18.498 -17.521 1.00 49.44 93 PRO A N 1
ATOM 759 C CA . PRO A 1 93 ? 7.175 -17.288 -16.807 1.00 49.44 93 PRO A CA 1
ATOM 760 C C . PRO A 1 93 ? 6.319 -16.101 -17.278 1.00 49.44 93 PRO A C 1
ATOM 762 O O . PRO A 1 93 ? 6.208 -15.843 -18.479 1.00 49.44 93 PRO A O 1
ATOM 765 N N . ASP A 1 94 ? 5.704 -15.394 -16.329 1.00 48.22 94 ASP A N 1
ATOM 766 C CA . ASP A 1 94 ? 4.868 -14.210 -16.555 1.00 48.22 94 ASP A CA 1
ATOM 767 C C . ASP A 1 94 ? 5.728 -13.036 -17.073 1.00 48.22 94 ASP A C 1
ATOM 769 O O . ASP A 1 94 ? 6.198 -12.190 -16.312 1.00 48.22 94 ASP A O 1
ATOM 773 N N . PHE A 1 95 ? 5.958 -12.968 -18.387 1.00 54.44 95 PHE A N 1
ATOM 774 C CA . PHE A 1 95 ? 6.740 -11.900 -19.018 1.00 54.44 95 PHE A CA 1
ATOM 775 C C . PHE A 1 95 ? 5.902 -10.633 -19.239 1.00 54.44 95 PHE A C 1
ATOM 777 O O . PHE A 1 95 ? 5.600 -10.251 -20.368 1.00 54.44 95 PHE A O 1
ATOM 784 N N . PHE A 1 96 ? 5.555 -9.928 -18.163 1.00 55.38 96 PHE A N 1
ATOM 785 C CA . PHE A 1 96 ? 5.251 -8.499 -18.275 1.00 55.38 96 PHE A CA 1
ATOM 786 C C . PHE A 1 96 ? 6.569 -7.729 -18.266 1.00 55.38 96 PHE A C 1
ATOM 788 O O . PHE A 1 96 ? 6.989 -7.186 -17.247 1.00 55.38 96 PHE A O 1
ATOM 795 N N . ILE A 1 97 ? 7.260 -7.735 -19.404 1.00 63.56 97 ILE A N 1
ATOM 796 C CA . ILE A 1 97 ? 8.456 -6.919 -19.589 1.00 63.56 97 ILE A CA 1
ATOM 797 C C . ILE A 1 97 ? 7.987 -5.483 -19.804 1.00 63.56 97 ILE A C 1
ATOM 799 O O . ILE A 1 97 ? 7.617 -5.086 -20.906 1.00 63.56 97 ILE A O 1
ATOM 803 N N . GLU A 1 98 ? 7.970 -4.708 -18.729 1.00 63.12 98 GLU A N 1
ATOM 804 C CA . GLU A 1 98 ? 7.734 -3.273 -18.809 1.00 63.12 98 GLU A CA 1
ATOM 805 C C . GLU A 1 98 ? 9.036 -2.596 -19.254 1.00 63.12 98 GLU A C 1
ATOM 807 O O . GLU A 1 98 ? 10.032 -2.588 -18.529 1.00 63.12 98 GLU A O 1
ATOM 812 N N . MET A 1 99 ? 9.038 -2.067 -20.477 1.00 71.12 99 MET A N 1
ATOM 813 C CA . MET A 1 99 ? 10.146 -1.308 -21.050 1.00 71.12 99 MET A CA 1
ATOM 814 C C . MET A 1 99 ? 9.717 0.154 -21.196 1.00 71.12 99 MET A C 1
ATOM 816 O O . MET A 1 99 ? 8.655 0.432 -21.752 1.00 71.12 99 MET A O 1
ATOM 820 N N . THR A 1 100 ? 10.525 1.095 -20.701 1.00 81.31 100 THR A N 1
ATOM 821 C CA . THR A 1 100 ? 10.255 2.532 -20.885 1.00 81.31 100 THR A CA 1
ATOM 822 C C . THR A 1 100 ? 10.331 2.885 -22.372 1.00 81.31 100 THR A C 1
ATOM 824 O O . THR A 1 100 ? 11.173 2.331 -23.075 1.00 81.31 100 THR A O 1
ATOM 827 N N . ASP A 1 101 ? 9.544 3.852 -22.854 1.00 81.88 101 ASP A N 1
ATOM 828 C CA . ASP A 1 101 ? 9.568 4.292 -24.262 1.00 81.88 101 ASP A CA 1
ATOM 829 C C . ASP A 1 101 ? 10.991 4.557 -24.783 1.00 81.88 101 ASP A C 1
ATOM 831 O O . ASP A 1 101 ? 11.368 4.071 -25.845 1.00 81.88 101 ASP A O 1
ATOM 835 N N . ALA A 1 102 ? 11.830 5.233 -23.993 1.00 85.31 102 ALA A N 1
ATOM 836 C CA . ALA A 1 102 ? 13.230 5.478 -24.345 1.00 85.31 102 ALA A CA 1
ATOM 837 C C . ALA A 1 102 ? 14.051 4.184 -24.512 1.00 85.31 102 ALA A C 1
ATOM 839 O O . ALA A 1 102 ? 14.858 4.069 -25.432 1.00 85.31 102 ALA A O 1
ATOM 840 N N . GLN A 1 103 ? 13.832 3.192 -23.644 1.00 86.88 103 GLN A N 1
ATOM 841 C CA . GLN A 1 103 ? 14.479 1.885 -23.763 1.00 86.88 103 GLN A CA 1
ATOM 842 C C . GLN A 1 103 ? 13.972 1.151 -25.008 1.00 86.88 103 GLN A C 1
ATOM 844 O O . GLN A 1 103 ? 14.776 0.586 -25.742 1.00 86.88 103 GLN A O 1
ATOM 849 N N . ARG A 1 104 ? 12.667 1.226 -25.296 1.00 89.56 104 ARG A N 1
ATOM 850 C CA . ARG A 1 104 ? 12.049 0.599 -26.471 1.00 89.56 104 ARG A CA 1
ATOM 851 C C . ARG A 1 104 ? 12.670 1.087 -27.766 1.00 89.56 104 ARG A C 1
ATOM 853 O O . ARG A 1 104 ? 13.087 0.270 -28.578 1.00 89.56 104 ARG A O 1
ATOM 860 N N . TYR A 1 105 ? 12.804 2.399 -27.918 1.00 91.69 105 TYR A N 1
ATOM 861 C CA . TYR A 1 105 ? 13.454 2.984 -29.086 1.00 91.69 105 TYR A CA 1
ATOM 862 C C . TYR A 1 105 ? 14.949 2.652 -29.162 1.00 91.69 105 TYR A C 1
ATOM 864 O O . TYR A 1 105 ? 15.438 2.316 -30.238 1.00 91.69 105 TYR A O 1
ATOM 872 N N . LEU A 1 106 ? 15.667 2.656 -28.034 1.00 91.81 106 LEU A N 1
ATOM 873 C CA . LEU A 1 106 ? 17.086 2.287 -27.993 1.00 91.81 106 LEU A CA 1
ATOM 874 C C 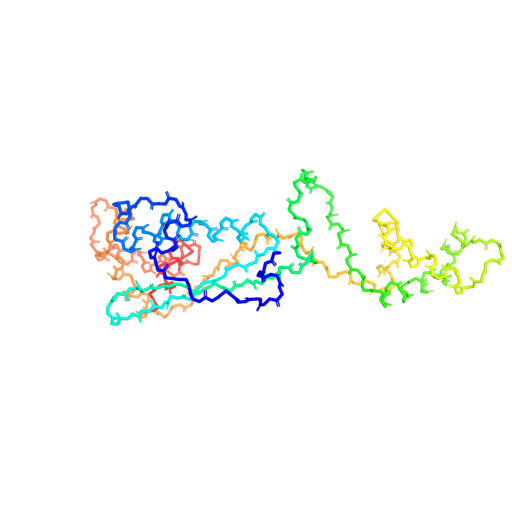. LEU A 1 106 ? 17.315 0.843 -28.453 1.00 91.81 106 LEU A C 1
ATOM 876 O O . LEU A 1 106 ? 18.204 0.578 -29.262 1.00 91.81 106 LEU A O 1
ATOM 880 N N . PHE A 1 107 ? 16.520 -0.100 -27.948 1.00 91.44 107 PHE A N 1
ATOM 881 C CA . PHE A 1 107 ? 16.632 -1.497 -28.352 1.00 91.44 107 PHE A CA 1
ATOM 882 C C . PHE A 1 107 ? 16.101 -1.730 -29.762 1.00 91.44 107 PHE A C 1
ATOM 884 O O . PHE A 1 107 ? 16.694 -2.524 -30.483 1.00 91.44 107 PHE A O 1
ATOM 891 N N . ALA A 1 108 ? 15.070 -1.004 -30.197 1.00 92.69 108 ALA A N 1
ATOM 892 C CA . ALA A 1 108 ? 14.605 -1.079 -31.574 1.00 92.69 108 ALA A CA 1
ATOM 893 C C . ALA A 1 108 ? 15.679 -0.627 -32.570 1.00 92.69 108 ALA A C 1
ATOM 895 O O . ALA A 1 108 ? 15.910 -1.291 -33.579 1.00 92.69 108 ALA A O 1
ATOM 896 N N . GLN A 1 109 ? 16.407 0.442 -32.242 1.00 93.19 109 GLN A N 1
ATOM 897 C CA . GLN A 1 109 ? 17.550 0.890 -33.026 1.00 93.19 109 GLN A CA 1
ATOM 898 C C . GLN A 1 109 ? 18.648 -0.177 -33.071 1.00 93.19 109 GLN A C 1
ATOM 900 O O . GLN A 1 109 ? 19.127 -0.511 -34.150 1.00 93.19 109 GLN A O 1
ATOM 905 N N . LYS A 1 110 ? 19.010 -0.778 -31.933 1.00 92.19 110 LYS A N 1
ATOM 906 C CA . LYS A 1 110 ? 20.009 -1.859 -31.904 1.00 92.19 110 LYS A CA 1
ATOM 907 C C . LYS A 1 110 ? 19.577 -3.090 -32.707 1.00 92.19 110 LYS A C 1
ATOM 909 O O . LYS A 1 110 ? 20.382 -3.636 -33.450 1.00 92.19 110 LYS A O 1
ATOM 914 N N . LEU A 1 111 ? 18.316 -3.504 -32.581 1.00 91.69 111 LEU A N 1
ATOM 915 C CA . LEU A 1 111 ? 17.756 -4.634 -33.322 1.00 91.69 111 LEU A CA 1
ATOM 916 C C . LEU A 1 111 ? 17.715 -4.354 -34.827 1.00 91.69 111 LEU A C 1
ATOM 918 O O . LEU A 1 111 ? 18.005 -5.254 -35.601 1.00 91.69 111 LEU A O 1
ATOM 922 N N . SER A 1 112 ? 17.436 -3.117 -35.249 1.00 91.94 112 SER A N 1
ATOM 923 C CA . SER A 1 112 ? 17.422 -2.750 -36.674 1.00 91.94 112 SER A CA 1
ATOM 924 C C . SER A 1 112 ? 18.777 -2.921 -37.372 1.00 91.94 112 SER A C 1
ATOM 926 O O . SER A 1 112 ? 18.825 -3.117 -38.582 1.00 91.94 112 SER A O 1
ATOM 928 N N . VAL A 1 113 ? 19.872 -2.877 -36.605 1.00 89.88 113 VAL A N 1
ATOM 929 C CA . VAL A 1 113 ? 21.242 -3.064 -37.104 1.00 89.88 113 VAL A CA 1
ATOM 930 C C . VAL A 1 113 ? 21.594 -4.551 -37.238 1.00 89.88 113 VAL A C 1
ATOM 932 O O . VAL A 1 113 ? 22.532 -4.894 -37.957 1.00 89.88 113 VAL A O 1
ATOM 935 N N . LEU A 1 114 ? 20.856 -5.453 -36.579 1.00 88.56 114 LEU A N 1
ATOM 936 C CA . LEU A 1 114 ? 21.122 -6.885 -36.672 1.00 88.56 114 LEU A CA 1
ATOM 937 C C . LEU A 1 114 ? 20.677 -7.434 -38.038 1.00 88.56 114 LEU A C 1
ATOM 939 O O . LEU A 1 114 ? 19.522 -7.240 -38.426 1.00 88.56 114 LEU A O 1
ATOM 943 N N . PRO A 1 115 ? 21.542 -8.185 -38.745 1.00 84.62 115 PRO A N 1
ATOM 944 C CA . PRO A 1 115 ? 21.211 -8.738 -40.057 1.00 84.62 115 PRO A CA 1
ATOM 945 C C . PRO A 1 115 ? 20.054 -9.745 -39.995 1.00 84.62 115 PRO A C 1
ATOM 947 O O . PRO A 1 115 ? 19.229 -9.777 -40.904 1.00 84.62 115 PRO A O 1
ATOM 950 N N . GLU A 1 116 ? 19.947 -10.507 -38.901 1.00 87.44 116 GLU A N 1
ATOM 951 C CA . GLU A 1 116 ? 18.853 -11.460 -38.652 1.00 87.44 116 GLU A CA 1
ATOM 952 C C . GLU A 1 116 ? 17.486 -10.764 -38.656 1.00 87.44 116 GLU A C 1
ATOM 954 O O . GLU A 1 116 ? 16.528 -11.222 -39.273 1.00 87.44 116 GLU A O 1
ATOM 959 N N . VAL A 1 117 ? 17.412 -9.595 -38.020 1.00 87.31 117 VAL A N 1
ATOM 960 C CA . VAL A 1 117 ? 16.176 -8.823 -37.887 1.00 87.31 117 VAL A CA 1
ATOM 961 C C . VAL A 1 117 ? 15.891 -8.025 -39.159 1.00 87.31 117 VAL A C 1
ATOM 963 O O . VAL A 1 117 ? 14.746 -7.960 -39.607 1.00 87.31 117 VAL A O 1
ATOM 966 N N . GLY A 1 118 ? 16.922 -7.439 -39.771 1.00 84.44 118 GLY A N 1
ATOM 967 C CA . GLY A 1 118 ? 16.794 -6.732 -41.042 1.00 84.44 118 GLY A CA 1
ATOM 968 C C . GLY A 1 118 ? 16.274 -7.640 -42.158 1.00 84.44 118 GLY A C 1
ATOM 969 O O . GLY A 1 118 ? 15.383 -7.243 -42.899 1.00 84.44 118 GLY A O 1
ATOM 970 N N . SER A 1 119 ? 16.756 -8.883 -42.244 1.00 84.81 119 SER A N 1
ATOM 971 C CA . SER A 1 119 ? 16.337 -9.808 -43.304 1.00 84.81 119 SER A CA 1
ATOM 972 C C . SER A 1 119 ? 14.887 -10.279 -43.174 1.00 84.81 119 SER A C 1
ATOM 974 O O . SER A 1 119 ? 14.238 -10.516 -44.189 1.00 84.81 119 SER A O 1
ATOM 976 N N . GLU A 1 120 ? 14.383 -10.464 -41.955 1.00 84.69 120 GLU A N 1
ATOM 977 C CA . GLU A 1 120 ? 13.033 -11.001 -41.739 1.00 84.69 120 GLU A CA 1
ATOM 978 C C . GLU A 1 120 ? 11.963 -9.916 -41.664 1.00 84.69 120 GLU A C 1
ATOM 980 O O . GLU A 1 120 ? 10.826 -10.118 -42.097 1.00 84.69 120 GLU A O 1
ATOM 985 N N . TYR A 1 121 ? 12.308 -8.772 -41.073 1.00 85.81 121 TYR A N 1
ATOM 986 C CA . TYR A 1 121 ? 11.319 -7.769 -40.717 1.00 85.81 121 TYR A CA 1
ATOM 987 C C . TYR A 1 121 ? 11.392 -6.533 -41.587 1.00 85.81 121 TYR A C 1
ATOM 989 O O . TYR A 1 121 ? 10.385 -5.827 -41.591 1.00 85.81 121 TYR A O 1
ATOM 997 N N . ALA A 1 122 ? 12.496 -6.241 -42.285 1.00 87.00 122 ALA A N 1
ATOM 998 C CA . ALA A 1 122 ? 12.594 -5.018 -43.072 1.00 87.00 122 ALA A CA 1
ATOM 999 C C . ALA A 1 122 ? 11.768 -5.091 -44.365 1.00 87.00 122 ALA A C 1
ATOM 1001 O O . ALA A 1 122 ? 11.685 -6.124 -45.032 1.00 87.00 122 ALA A O 1
ATOM 1002 N N . LYS A 1 123 ? 11.143 -3.974 -44.733 1.00 88.19 123 LYS A N 1
ATOM 1003 C CA . LYS A 1 123 ? 10.414 -3.813 -45.994 1.00 88.19 123 LYS A CA 1
ATOM 1004 C C . LYS A 1 123 ? 11.306 -3.169 -47.046 1.00 88.19 123 LYS A C 1
ATOM 1006 O O . LYS A 1 123 ? 12.071 -2.250 -46.772 1.00 88.19 123 LYS A O 1
ATOM 1011 N N . ILE A 1 124 ? 11.160 -3.623 -48.286 1.00 80.81 124 ILE A N 1
ATOM 1012 C CA . ILE A 1 124 ? 11.911 -3.089 -49.423 1.00 80.81 124 ILE A CA 1
ATOM 1013 C C . ILE A 1 124 ? 11.552 -1.607 -49.612 1.00 80.81 124 ILE A C 1
ATOM 1015 O O . ILE A 1 124 ? 10.385 -1.272 -49.808 1.00 80.81 124 ILE A O 1
ATOM 1019 N N . GLY A 1 125 ? 12.561 -0.735 -49.553 1.00 83.81 125 GLY A N 1
ATOM 1020 C CA . GLY A 1 125 ? 12.411 0.710 -49.746 1.00 83.81 125 GLY A CA 1
ATOM 1021 C C . GLY A 1 125 ? 11.985 1.503 -48.505 1.00 83.81 125 GLY A C 1
ATOM 1022 O O . GLY A 1 125 ? 11.716 2.695 -48.638 1.00 83.81 125 GLY A O 1
ATOM 1023 N N . GLU A 1 126 ? 11.915 0.891 -47.317 1.00 85.62 126 GLU A N 1
ATOM 1024 C CA . GLU A 1 126 ? 11.644 1.642 -46.084 1.00 85.62 126 GLU A CA 1
ATOM 1025 C C . GLU A 1 126 ? 12.899 2.362 -45.565 1.00 85.62 126 GLU A C 1
ATOM 1027 O O . GLU A 1 126 ? 14.026 1.886 -45.725 1.00 85.62 126 GLU A O 1
ATOM 1032 N N . SER A 1 127 ? 12.707 3.532 -44.949 1.00 89.56 127 SER A N 1
ATOM 1033 C CA . SER A 1 127 ? 13.805 4.257 -44.315 1.00 89.56 127 SER A CA 1
ATOM 1034 C C . SER A 1 127 ? 14.234 3.552 -43.023 1.00 89.56 127 SER A C 1
ATOM 1036 O O . SER A 1 127 ? 13.423 2.917 -42.345 1.00 89.56 127 SER A O 1
ATOM 1038 N N . SER A 1 128 ? 15.509 3.694 -42.650 1.00 86.75 128 SER A N 1
ATOM 1039 C CA . SER A 1 128 ? 16.024 3.126 -41.394 1.00 86.75 128 SER A CA 1
ATOM 1040 C C . SER A 1 128 ? 15.249 3.648 -40.176 1.00 86.75 128 SER A C 1
ATOM 1042 O O . SER A 1 128 ? 14.897 2.888 -39.277 1.00 86.75 128 SER A O 1
ATOM 1044 N N . GLU A 1 129 ? 14.887 4.932 -40.174 1.00 89.44 129 GLU A N 1
ATOM 1045 C CA . GLU A 1 129 ? 14.120 5.540 -39.084 1.00 89.44 129 GLU A CA 1
ATOM 1046 C C . GLU A 1 129 ? 12.705 4.960 -38.960 1.00 89.44 129 GLU A C 1
ATOM 1048 O O . GLU A 1 129 ? 12.227 4.713 -37.849 1.00 89.44 129 GLU A O 1
ATOM 1053 N N . ASP A 1 130 ? 12.034 4.711 -40.086 1.00 90.81 130 ASP A N 1
ATOM 1054 C CA . ASP A 1 130 ? 10.685 4.142 -40.088 1.00 90.81 130 ASP A CA 1
ATOM 1055 C C . ASP A 1 130 ? 10.697 2.658 -39.713 1.00 90.81 130 ASP A C 1
ATOM 1057 O O . ASP A 1 130 ? 9.796 2.191 -39.007 1.00 90.81 130 ASP A O 1
ATOM 1061 N N . PHE A 1 131 ? 11.756 1.934 -40.087 1.00 92.69 131 PHE A N 1
ATOM 1062 C CA . PHE A 1 131 ? 11.986 0.574 -39.610 1.00 92.69 131 PHE A CA 1
ATOM 1063 C C . PHE A 1 131 ? 12.142 0.536 -38.085 1.00 92.69 131 PHE A C 1
ATOM 1065 O O . PHE A 1 131 ? 11.485 -0.269 -37.422 1.00 92.69 131 PHE A O 1
ATOM 1072 N N . VAL A 1 132 ? 12.930 1.452 -37.508 1.00 93.25 132 VAL A N 1
ATOM 1073 C CA . VAL A 1 132 ? 13.129 1.554 -36.052 1.00 93.25 132 VAL A CA 1
ATOM 1074 C C . VAL A 1 132 ? 11.827 1.872 -35.320 1.00 93.25 132 VAL A C 1
ATOM 1076 O O . VAL A 1 132 ? 11.532 1.221 -34.317 1.00 93.25 132 VAL A O 1
ATOM 1079 N N . LYS A 1 133 ? 11.015 2.818 -35.812 1.00 91.25 133 LYS A N 1
ATOM 1080 C CA . LYS A 1 133 ? 9.702 3.133 -35.211 1.00 91.25 133 LYS A CA 1
ATOM 1081 C C . LYS A 1 133 ? 8.784 1.916 -35.211 1.00 91.25 133 LYS A C 1
ATOM 1083 O O . LYS A 1 133 ? 8.259 1.542 -34.167 1.00 91.25 133 LYS A O 1
ATOM 1088 N N . ARG A 1 134 ? 8.661 1.236 -36.354 1.00 92.06 134 ARG A N 1
ATOM 1089 C CA . ARG A 1 134 ? 7.839 0.026 -36.465 1.00 92.06 134 ARG A CA 1
ATOM 1090 C C . ARG A 1 134 ? 8.339 -1.086 -35.553 1.00 92.06 134 ARG A C 1
ATOM 1092 O O . ARG A 1 134 ? 7.542 -1.820 -34.979 1.00 92.06 134 ARG A O 1
ATOM 1099 N N . LEU A 1 135 ? 9.651 -1.229 -35.418 1.00 91.75 135 LEU A N 1
ATOM 1100 C CA . LEU A 1 135 ? 10.231 -2.235 -34.546 1.00 91.75 135 LEU A CA 1
ATOM 1101 C C . LEU A 1 135 ? 10.024 -1.898 -33.067 1.00 91.75 135 LEU A C 1
ATOM 1103 O O . LEU A 1 135 ? 9.723 -2.793 -32.280 1.00 91.75 135 LEU A O 1
ATOM 1107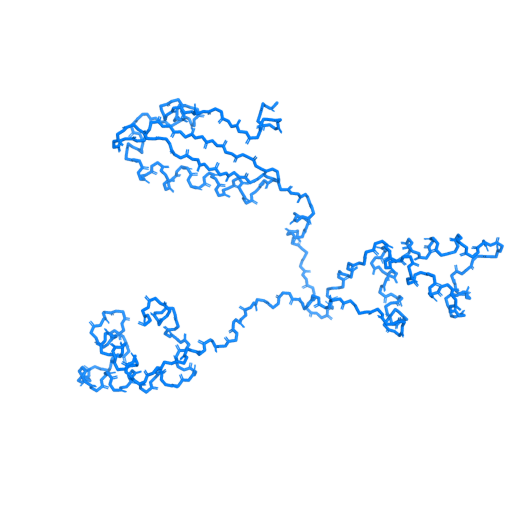 N N . ALA A 1 136 ? 10.061 -0.615 -32.705 1.00 90.50 136 ALA A N 1
ATOM 1108 C CA . ALA A 1 136 ? 9.644 -0.152 -31.389 1.00 90.50 136 ALA A CA 1
ATOM 1109 C C . ALA A 1 136 ? 8.164 -0.475 -31.130 1.00 90.50 136 ALA A C 1
ATOM 1111 O O . ALA A 1 136 ? 7.841 -0.944 -30.044 1.00 90.50 136 ALA A O 1
ATOM 1112 N N . ASP A 1 137 ? 7.278 -0.309 -32.110 1.00 90.00 137 ASP A N 1
ATOM 1113 C CA . ASP A 1 137 ? 5.865 -0.683 -31.966 1.00 90.00 137 ASP A CA 1
ATOM 1114 C C . ASP A 1 137 ? 5.680 -2.203 -31.837 1.00 90.00 137 ASP A C 1
ATOM 1116 O O . ASP A 1 137 ? 4.905 -2.664 -31.003 1.00 90.00 137 ASP A O 1
ATOM 1120 N N . MET A 1 138 ? 6.457 -3.010 -32.568 1.00 86.69 138 MET A N 1
ATOM 1121 C CA . MET A 1 138 ? 6.447 -4.471 -32.409 1.00 86.69 138 MET A CA 1
ATOM 1122 C C . MET A 1 138 ? 6.879 -4.903 -31.002 1.00 86.69 138 MET A C 1
ATOM 1124 O O . MET A 1 138 ? 6.361 -5.886 -30.482 1.00 86.69 138 MET A O 1
ATOM 1128 N N . LEU A 1 139 ? 7.777 -4.168 -30.344 1.00 87.38 139 LEU A N 1
ATOM 1129 C CA . LEU A 1 139 ? 8.171 -4.444 -28.959 1.00 87.38 139 LEU A CA 1
ATOM 1130 C C . LEU A 1 139 ? 7.060 -4.149 -27.928 1.00 87.38 139 LEU A C 1
ATOM 1132 O O . LEU A 1 139 ? 7.214 -4.535 -26.772 1.00 87.38 139 LEU A O 1
ATOM 1136 N N . LEU A 1 140 ? 5.938 -3.519 -28.307 1.00 83.62 140 LEU A N 1
ATOM 1137 C CA . LEU A 1 140 ? 4.744 -3.412 -27.449 1.00 83.62 140 LEU A CA 1
ATOM 1138 C C . LEU A 1 140 ? 3.901 -4.692 -27.450 1.00 83.62 140 LEU A C 1
ATOM 1140 O O . LEU A 1 140 ? 3.168 -4.953 -26.494 1.00 83.62 140 LEU A O 1
ATOM 1144 N N . GLU A 1 141 ? 3.980 -5.499 -28.509 1.00 83.12 141 GLU A N 1
ATOM 1145 C CA . GLU A 1 141 ? 3.183 -6.714 -28.614 1.00 83.12 141 GLU A CA 1
ATOM 1146 C C . GLU A 1 141 ? 3.792 -7.844 -27.765 1.00 83.12 141 GLU A C 1
ATOM 1148 O O . GLU A 1 141 ? 4.937 -8.248 -27.993 1.00 83.12 141 GLU A O 1
ATOM 1153 N N . PRO A 1 142 ? 3.023 -8.467 -26.851 1.00 78.56 142 PRO A N 1
ATOM 1154 C CA . PRO A 1 142 ? 3.547 -9.476 -25.924 1.00 78.56 142 PRO A CA 1
ATOM 1155 C C . PRO A 1 142 ? 4.084 -10.725 -26.639 1.00 78.56 142 PRO A C 1
ATOM 1157 O O . PRO A 1 142 ? 4.998 -11.393 -26.160 1.00 78.56 142 PRO A O 1
ATOM 1160 N N . LYS A 1 143 ? 3.535 -11.047 -27.815 1.00 81.00 143 LYS A N 1
ATOM 1161 C CA . LYS A 1 143 ? 4.014 -12.165 -28.635 1.00 81.00 143 LYS A CA 1
ATOM 1162 C C . LYS A 1 143 ? 5.348 -11.841 -29.306 1.00 81.00 143 LYS A C 1
ATOM 1164 O O . LYS A 1 143 ? 6.240 -12.682 -29.312 1.00 81.00 143 LYS A O 1
ATOM 1169 N N . LYS A 1 144 ? 5.492 -10.630 -29.848 1.00 85.25 144 LYS A N 1
ATOM 1170 C CA . LYS A 1 144 ? 6.690 -10.191 -30.572 1.00 85.25 144 LYS A CA 1
ATOM 1171 C C . LYS A 1 144 ? 7.855 -9.930 -29.626 1.00 85.25 144 LYS A C 1
ATOM 1173 O O . LYS A 1 144 ? 8.950 -10.409 -29.893 1.00 85.25 144 LYS A O 1
ATOM 1178 N N . ILE A 1 145 ? 7.624 -9.282 -28.482 1.00 83.81 145 ILE A N 1
ATOM 1179 C CA . ILE A 1 145 ? 8.678 -9.082 -27.475 1.00 83.81 145 ILE A CA 1
ATOM 1180 C C . ILE A 1 145 ? 9.250 -10.418 -26.980 1.00 83.81 145 ILE A C 1
ATOM 1182 O O . ILE A 1 145 ? 10.454 -10.518 -26.773 1.00 83.81 145 ILE A O 1
ATOM 1186 N N . LYS A 1 146 ? 8.424 -11.472 -26.880 1.00 82.94 146 LYS A N 1
ATOM 1187 C CA . LYS A 1 146 ? 8.882 -12.830 -26.546 1.00 82.94 146 LYS A CA 1
ATOM 1188 C C . LYS A 1 146 ? 9.814 -13.411 -27.615 1.00 82.94 146 LYS A C 1
ATOM 1190 O O . LYS A 1 146 ? 10.771 -14.089 -27.262 1.00 82.94 146 LYS A O 1
ATOM 1195 N N . MET A 1 147 ? 9.554 -13.140 -28.895 1.00 83.88 147 MET A N 1
ATOM 1196 C CA . MET A 1 147 ? 10.420 -13.578 -29.999 1.00 83.88 147 MET A CA 1
ATOM 1197 C C . MET A 1 147 ? 11.758 -12.837 -29.997 1.00 83.88 147 MET A C 1
ATOM 1199 O O . MET A 1 147 ? 12.797 -13.460 -30.175 1.00 83.88 147 MET A O 1
ATOM 1203 N N . PHE A 1 148 ? 11.742 -11.524 -29.753 1.00 86.88 148 PHE A N 1
ATOM 1204 C CA . PHE A 1 148 ? 12.958 -10.709 -29.714 1.00 86.88 148 PHE A CA 1
ATOM 1205 C C . PHE A 1 148 ? 13.734 -10.832 -28.397 1.00 86.88 148 PHE A C 1
ATOM 1207 O O . PHE A 1 148 ? 14.873 -10.383 -28.330 1.00 86.88 148 PHE A O 1
ATOM 1214 N N . TYR A 1 149 ? 13.160 -11.441 -27.356 1.00 85.38 149 TYR A N 1
ATOM 1215 C CA . TYR A 1 149 ? 13.768 -11.521 -26.026 1.00 85.38 149 TYR A CA 1
ATOM 1216 C C . TYR A 1 149 ? 15.202 -12.081 -26.006 1.00 85.38 149 TYR A C 1
ATOM 1218 O O . TYR A 1 149 ? 16.050 -11.443 -25.384 1.00 85.38 149 TYR A O 1
ATOM 1226 N N . PRO A 1 150 ? 15.525 -13.188 -26.705 1.00 86.50 150 PRO A N 1
ATOM 1227 C CA . PRO A 1 150 ? 16.894 -13.706 -26.738 1.00 86.50 150 PRO A CA 1
ATOM 1228 C C . PRO A 1 150 ? 17.890 -12.693 -27.321 1.00 86.50 150 PRO A C 1
ATOM 1230 O O . PRO A 1 150 ? 18.982 -12.510 -26.788 1.00 86.50 150 PRO A O 1
ATOM 1233 N N . LEU A 1 151 ? 17.485 -11.975 -28.373 1.00 88.44 151 LEU A N 1
ATOM 1234 C CA . LEU A 1 151 ? 18.298 -10.931 -29.003 1.00 88.44 151 LEU A CA 1
ATOM 1235 C C . LEU A 1 151 ? 18.429 -9.703 -28.095 1.00 88.44 151 LEU A C 1
ATOM 1237 O O . LEU A 1 151 ? 19.496 -9.106 -27.986 1.00 88.44 151 LEU A O 1
ATOM 1241 N N . LEU A 1 152 ? 17.354 -9.331 -27.400 1.00 87.75 152 LEU A N 1
ATOM 1242 C CA . LEU A 1 152 ? 17.369 -8.246 -26.423 1.00 87.75 152 LEU A CA 1
ATOM 1243 C C . LEU A 1 152 ? 18.338 -8.548 -25.272 1.00 87.75 152 LEU A C 1
ATOM 1245 O O . LEU A 1 152 ? 19.100 -7.665 -24.882 1.00 87.75 152 LEU A O 1
ATOM 1249 N N . GLU A 1 153 ? 18.348 -9.780 -24.760 1.00 86.12 153 GLU A N 1
ATOM 1250 C CA . GLU A 1 153 ? 19.264 -10.228 -23.705 1.00 86.12 153 GLU A CA 1
ATOM 1251 C C . GLU A 1 153 ? 20.727 -10.160 -24.169 1.00 86.12 153 GLU A C 1
ATOM 1253 O O . GLU A 1 153 ? 21.563 -9.582 -23.472 1.00 86.12 153 GLU A O 1
ATOM 1258 N N . GLN A 1 154 ? 21.021 -10.620 -25.391 1.00 86.50 154 GLN A N 1
ATOM 1259 C CA . GLN A 1 154 ? 22.347 -10.469 -26.010 1.00 86.50 154 GLN A CA 1
ATOM 1260 C C . GLN A 1 154 ? 22.777 -9.000 -26.143 1.00 86.50 154 GLN A C 1
ATOM 1262 O O . GLN A 1 154 ? 23.948 -8.670 -25.962 1.00 86.50 154 GLN A O 1
ATOM 1267 N N . LEU A 1 155 ? 21.832 -8.096 -26.412 1.00 87.31 155 LEU A N 1
ATOM 1268 C CA . LEU A 1 155 ? 22.067 -6.651 -26.514 1.00 87.31 155 LEU A CA 1
ATOM 1269 C C . LEU A 1 155 ? 22.138 -5.931 -25.152 1.00 87.31 155 LEU A C 1
ATOM 1271 O O . LEU A 1 155 ? 22.259 -4.696 -25.113 1.00 87.31 155 LEU A O 1
ATOM 1275 N N . GLY A 1 156 ? 22.070 -6.682 -24.047 1.00 83.06 156 GLY A N 1
ATOM 1276 C CA . GLY A 1 156 ? 22.193 -6.190 -22.676 1.00 83.06 156 GLY A CA 1
ATOM 1277 C C . GLY A 1 156 ? 20.881 -5.704 -22.055 1.00 83.06 156 GLY A C 1
ATOM 1278 O O . GLY A 1 156 ? 20.909 -4.913 -21.108 1.00 83.06 156 GLY A O 1
ATOM 1279 N N . PHE A 1 157 ? 19.724 -6.117 -22.580 1.00 83.00 157 PHE A N 1
ATOM 1280 C CA . PHE A 1 157 ? 18.441 -5.834 -21.946 1.00 83.00 157 PHE A CA 1
ATOM 1281 C C . PHE A 1 157 ? 18.251 -6.703 -20.702 1.00 83.00 157 PHE A C 1
ATOM 1283 O O . PHE A 1 157 ? 17.839 -7.859 -20.767 1.00 83.00 157 PHE A O 1
ATOM 1290 N N . ASN A 1 158 ? 18.487 -6.101 -19.542 1.00 71.25 158 ASN A N 1
ATOM 1291 C CA . ASN A 1 158 ? 18.122 -6.692 -18.267 1.00 71.25 158 ASN A CA 1
ATOM 1292 C C . ASN A 1 158 ? 16.689 -6.275 -17.938 1.00 71.25 158 ASN A C 1
ATOM 1294 O O . ASN A 1 158 ? 16.464 -5.190 -17.391 1.00 71.25 158 ASN A O 1
ATOM 1298 N N . SER A 1 159 ? 15.708 -7.134 -18.246 1.00 64.75 159 SER A N 1
ATOM 1299 C CA . SER A 1 159 ? 14.409 -6.996 -17.593 1.00 64.75 159 SER A CA 1
ATOM 1300 C C . SER A 1 159 ? 14.684 -7.076 -16.095 1.00 64.75 159 SER A C 1
ATOM 1302 O O . SER A 1 159 ? 15.359 -7.997 -15.622 1.00 64.75 159 SER A O 1
ATOM 1304 N N . LYS A 1 160 ? 14.232 -6.085 -15.317 1.00 54.91 160 LYS A N 1
ATOM 1305 C CA . LYS A 1 160 ? 14.126 -6.311 -13.878 1.00 54.91 160 LYS A CA 1
ATOM 1306 C C . LYS A 1 160 ? 13.223 -7.525 -13.783 1.00 54.91 160 LYS A C 1
ATOM 1308 O O . LYS A 1 160 ? 12.033 -7.389 -14.053 1.00 54.91 160 LYS A O 1
ATOM 1313 N N . LYS A 1 161 ? 13.785 -8.699 -13.486 1.00 45.00 161 LYS A N 1
ATOM 1314 C CA . LYS A 1 161 ? 13.002 -9.857 -13.091 1.00 45.00 161 LYS A CA 1
ATOM 1315 C C . LYS A 1 161 ? 12.204 -9.352 -11.901 1.00 45.00 161 LYS A C 1
ATOM 1317 O O . LYS A 1 161 ? 12.703 -9.311 -10.779 1.00 45.00 161 LYS A O 1
ATOM 1322 N N . GLN A 1 162 ? 10.972 -8.915 -12.142 1.00 40.91 162 GLN A N 1
ATOM 1323 C CA . GLN A 1 162 ? 9.953 -9.165 -11.163 1.00 40.91 162 GLN A CA 1
ATOM 1324 C C . GLN A 1 162 ? 9.953 -10.680 -11.146 1.00 40.91 162 GLN A C 1
ATOM 1326 O O . GLN A 1 162 ? 9.414 -11.331 -12.038 1.00 40.91 162 GLN A O 1
ATOM 1331 N N . GLN A 1 163 ? 10.685 -11.231 -10.175 1.00 29.73 163 GLN A N 1
ATOM 1332 C CA . GLN A 1 163 ? 10.356 -12.541 -9.660 1.00 29.73 163 GLN A CA 1
ATOM 1333 C C . GLN A 1 163 ? 8.820 -12.569 -9.646 1.00 29.73 163 GLN A C 1
ATOM 1335 O O . GLN A 1 163 ? 8.227 -11.548 -9.242 1.00 29.73 163 GLN A O 1
ATOM 1340 N N . PRO A 1 164 ? 8.154 -13.659 -10.086 1.00 26.95 164 PRO A N 1
ATOM 1341 C CA . PRO A 1 164 ? 6.751 -13.822 -9.711 1.00 26.95 164 PRO A CA 1
ATOM 1342 C C . PRO A 1 164 ?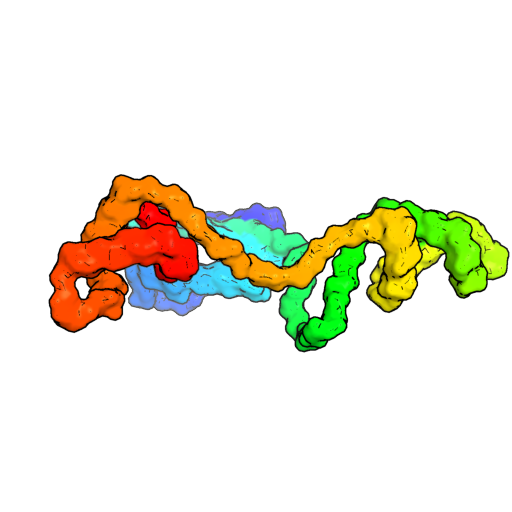 6.694 -13.440 -8.245 1.00 26.95 164 PRO A C 1
ATOM 1344 O O . PRO A 1 164 ? 7.650 -13.783 -7.551 1.00 26.95 164 PRO A O 1
ATOM 1347 N N . ILE A 1 165 ? 5.712 -12.645 -7.808 1.00 34.25 165 ILE A N 1
ATOM 1348 C CA . ILE A 1 165 ? 5.595 -12.283 -6.396 1.00 34.25 165 ILE A CA 1
ATOM 1349 C C . ILE A 1 165 ? 5.619 -13.609 -5.636 1.00 34.25 165 ILE A C 1
ATOM 1351 O O . ILE A 1 165 ? 4.596 -14.263 -5.441 1.00 34.25 165 ILE A O 1
ATOM 1355 N N . GLN A 1 166 ? 6.816 -14.026 -5.224 1.00 29.41 166 GLN A N 1
ATOM 1356 C CA . GLN A 1 166 ? 7.046 -14.839 -4.086 1.00 29.41 166 GLN A CA 1
ATOM 1357 C C . GLN A 1 166 ? 6.372 -13.939 -3.087 1.00 29.41 166 GLN A C 1
ATOM 1359 O O . GLN A 1 166 ? 6.827 -12.824 -2.811 1.00 29.41 166 GLN A O 1
ATOM 1364 N N . LYS A 1 167 ? 5.209 -14.395 -2.609 1.00 35.00 167 LYS A N 1
ATOM 1365 C CA . LYS A 1 167 ? 4.847 -14.137 -1.226 1.00 35.00 167 LYS A CA 1
ATOM 1366 C C . LYS A 1 167 ? 6.188 -14.082 -0.514 1.00 35.00 167 LYS A C 1
ATOM 1368 O O . LYS A 1 167 ? 6.936 -15.056 -0.631 1.00 35.00 167 LYS A O 1
ATOM 1373 N N . GLN A 1 168 ? 6.544 -12.925 0.040 1.00 33.88 168 GLN A N 1
ATOM 1374 C CA . GLN A 1 168 ? 7.638 -12.860 0.986 1.00 33.88 168 GLN A CA 1
ATOM 1375 C C . GLN A 1 168 ? 7.242 -13.883 2.048 1.00 33.88 168 GLN A C 1
ATOM 1377 O O . GLN A 1 168 ? 6.472 -13.598 2.957 1.00 33.88 168 GLN A O 1
ATOM 1382 N N . VAL A 1 169 ? 7.651 -15.133 1.850 1.00 42.31 169 VAL A N 1
ATOM 1383 C CA . VAL A 1 169 ? 7.901 -16.046 2.934 1.00 42.31 169 VAL A CA 1
ATOM 1384 C C . VAL A 1 169 ? 9.163 -15.426 3.462 1.00 42.31 169 VAL A C 1
ATOM 1386 O O . VAL A 1 169 ? 10.243 -15.643 2.918 1.00 42.31 169 VAL A O 1
ATOM 1389 N N . ASP A 1 170 ? 8.940 -14.463 4.353 1.00 42.84 170 ASP A N 1
ATOM 1390 C CA . ASP A 1 170 ? 9.962 -13.835 5.149 1.00 42.84 170 ASP A CA 1
ATOM 1391 C C . ASP A 1 170 ? 10.994 -14.914 5.462 1.00 42.84 170 ASP A C 1
ATOM 1393 O O . ASP A 1 170 ? 10.660 -15.938 6.067 1.00 42.84 170 ASP A O 1
ATOM 1397 N N . GLU A 1 171 ? 12.214 -14.716 4.961 1.00 46.66 171 GLU A N 1
ATOM 1398 C CA . GLU A 1 171 ? 13.392 -15.443 5.417 1.00 46.66 171 GLU A CA 1
ATOM 1399 C C . GLU A 1 171 ? 13.257 -15.597 6.933 1.00 46.66 171 GLU A C 1
ATOM 1401 O O . GLU A 1 171 ? 12.907 -14.598 7.566 1.00 46.66 171 GLU A O 1
ATOM 1406 N N . PRO A 1 172 ? 13.387 -16.806 7.511 1.00 53.16 172 PRO A N 1
ATOM 1407 C CA . PRO A 1 172 ? 13.053 -17.033 8.910 1.00 53.16 172 PRO A CA 1
ATOM 1408 C C . PRO A 1 172 ? 13.765 -15.990 9.768 1.00 53.16 172 PRO A C 1
ATOM 1410 O O . PRO A 1 172 ? 14.985 -16.028 9.920 1.00 53.16 172 PRO A O 1
ATOM 1413 N N . LYS A 1 173 ? 12.996 -15.000 10.243 1.00 61.62 173 LYS A N 1
ATOM 1414 C CA . LYS A 1 173 ? 13.522 -13.789 10.874 1.00 61.62 173 LYS A CA 1
ATOM 1415 C C . LYS A 1 173 ? 13.956 -14.158 12.281 1.00 61.62 173 LYS A C 1
ATOM 1417 O O . LYS A 1 173 ? 13.218 -13.948 13.240 1.00 61.62 173 LYS A O 1
ATOM 1422 N N . PHE A 1 174 ? 15.134 -14.758 12.381 1.00 64.81 174 PHE A N 1
ATOM 1423 C CA . PHE A 1 174 ? 15.794 -14.987 13.649 1.00 64.81 174 PHE A CA 1
ATOM 1424 C C . PHE A 1 174 ? 16.090 -13.628 14.284 1.00 64.81 174 PHE A C 1
ATOM 1426 O O . PHE A 1 174 ? 16.726 -12.769 13.670 1.00 64.81 174 PHE A O 1
ATOM 1433 N N . LEU A 1 175 ? 15.576 -13.410 15.489 1.00 77.19 175 LEU A N 1
ATOM 1434 C CA . LEU A 1 175 ? 15.960 -12.274 16.310 1.00 77.19 175 LEU A CA 1
ATOM 1435 C C . LEU A 1 175 ? 17.206 -12.678 17.100 1.00 77.19 175 LEU A C 1
ATOM 1437 O O . LEU A 1 175 ? 17.164 -13.640 17.871 1.00 77.19 175 LEU A O 1
ATOM 1441 N N . ASP A 1 176 ? 18.291 -11.927 16.922 1.00 78.38 176 ASP A N 1
ATOM 1442 C CA . ASP A 1 176 ? 19.484 -12.064 17.754 1.00 78.38 176 ASP A CA 1
ATOM 1443 C C . ASP A 1 176 ? 19.185 -11.480 19.145 1.00 78.38 176 ASP A C 1
ATOM 1445 O O . ASP A 1 176 ? 19.124 -10.262 19.334 1.00 78.38 176 ASP A O 1
ATOM 1449 N N . LEU A 1 177 ? 18.870 -12.360 20.098 1.00 80.62 177 LEU A N 1
ATOM 1450 C CA . LEU A 1 177 ? 18.501 -12.011 21.469 1.00 80.62 177 LEU A CA 1
ATOM 1451 C C . LEU A 1 177 ? 19.668 -12.318 22.404 1.00 80.62 177 LEU A C 1
ATOM 1453 O O . LEU A 1 177 ? 20.174 -13.440 22.435 1.00 80.62 177 LEU A O 1
ATOM 1457 N N . SER A 1 178 ? 20.040 -11.353 23.246 1.00 86.31 178 SER A N 1
ATOM 1458 C CA . SER A 1 178 ? 21.020 -11.600 24.307 1.00 86.31 178 SER A CA 1
ATOM 1459 C C . SER A 1 178 ? 20.514 -12.656 25.298 1.00 86.31 178 SER A C 1
ATOM 1461 O O . SER A 1 178 ? 19.314 -12.761 25.557 1.00 86.31 178 SER A O 1
ATOM 1463 N N . ASP A 1 179 ? 21.422 -13.395 25.943 1.00 84.81 179 ASP A N 1
ATOM 1464 C CA . ASP A 1 179 ? 21.063 -14.377 26.982 1.00 84.81 179 ASP A CA 1
ATOM 1465 C C . ASP A 1 179 ? 20.174 -13.778 28.090 1.00 84.81 179 ASP A C 1
ATOM 1467 O O . ASP A 1 179 ? 19.289 -14.451 28.621 1.00 84.81 179 ASP A O 1
ATOM 1471 N N . MET A 1 180 ? 20.368 -12.494 28.409 1.00 84.69 180 MET A N 1
ATOM 1472 C CA . MET A 1 180 ? 19.544 -11.760 29.370 1.00 84.69 180 MET A CA 1
ATOM 1473 C C . MET A 1 180 ? 18.106 -11.561 28.865 1.00 84.69 180 MET A C 1
ATOM 1475 O O . MET A 1 180 ? 17.157 -11.778 29.623 1.00 84.69 180 MET A O 1
ATOM 1479 N N . GLN A 1 181 ? 17.931 -11.196 27.591 1.00 85.94 181 GLN A N 1
ATOM 1480 C CA . GLN A 1 181 ? 16.611 -11.084 26.962 1.00 85.94 181 GLN A CA 1
ATOM 1481 C C . GLN A 1 181 ? 15.922 -12.444 26.886 1.00 85.94 181 GLN A C 1
ATOM 1483 O O . GLN A 1 181 ? 14.761 -12.556 27.272 1.00 85.94 181 GLN A O 1
ATOM 1488 N N . ILE A 1 182 ? 16.646 -13.494 26.490 1.00 89.56 182 ILE A N 1
ATOM 1489 C CA . ILE A 1 182 ? 16.094 -14.851 26.418 1.00 89.56 182 ILE A CA 1
ATOM 1490 C C . ILE A 1 182 ? 15.617 -15.306 27.802 1.00 89.56 182 ILE A C 1
ATOM 1492 O O . ILE A 1 182 ? 14.505 -15.818 27.911 1.00 89.56 182 ILE A O 1
ATOM 1496 N N . ASN A 1 183 ? 16.388 -15.076 28.869 1.00 89.88 183 ASN A N 1
ATOM 1497 C CA . ASN A 1 183 ? 15.981 -15.4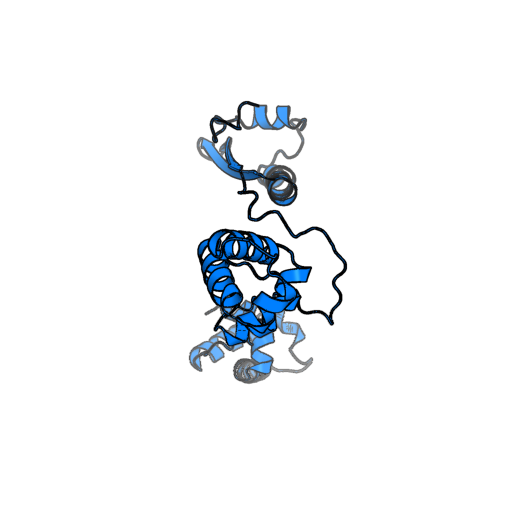41 30.232 1.00 89.88 183 ASN A CA 1
ATOM 1498 C C . ASN A 1 183 ? 14.715 -14.695 30.678 1.00 89.88 183 ASN A C 1
ATOM 1500 O O . ASN A 1 183 ? 13.782 -15.307 31.201 1.00 89.88 183 ASN A O 1
ATOM 1504 N N . ARG A 1 184 ? 14.647 -13.380 30.432 1.00 88.50 184 ARG A N 1
ATOM 1505 C CA . ARG A 1 184 ? 13.478 -12.555 30.774 1.00 88.50 184 ARG A CA 1
ATOM 1506 C C . ARG A 1 184 ? 12.226 -13.010 30.024 1.00 88.50 184 ARG A C 1
ATOM 1508 O O . ARG A 1 184 ? 11.159 -13.145 30.623 1.00 88.50 184 ARG A O 1
ATOM 1515 N N . ILE A 1 185 ? 12.362 -13.251 28.723 1.00 90.06 185 ILE A N 1
ATOM 1516 C CA . ILE A 1 185 ? 11.268 -13.679 27.850 1.00 90.06 185 ILE A CA 1
ATOM 1517 C C . ILE A 1 185 ? 10.805 -15.086 28.233 1.00 90.06 185 ILE A C 1
ATOM 1519 O O . ILE A 1 185 ? 9.606 -15.291 28.396 1.00 90.06 185 ILE A O 1
ATOM 1523 N N . SER A 1 186 ? 11.730 -16.025 28.451 1.00 89.88 186 SER A N 1
ATOM 1524 C CA . SER A 1 186 ? 11.417 -17.411 28.838 1.00 89.88 186 SER A CA 1
ATOM 1525 C C . SER A 1 186 ? 10.666 -17.465 30.169 1.00 89.88 186 SER A C 1
ATOM 1527 O O . SER A 1 186 ? 9.677 -18.185 30.291 1.00 89.88 186 SER A O 1
ATOM 1529 N N . TYR A 1 187 ? 11.069 -16.646 31.146 1.00 90.19 187 TYR A N 1
ATOM 1530 C CA . TYR A 1 187 ? 10.368 -16.517 32.425 1.00 90.19 187 TYR A CA 1
ATOM 1531 C C . TYR A 1 187 ? 8.953 -15.934 32.272 1.00 90.19 187 TYR A C 1
ATOM 1533 O O . TYR A 1 187 ? 8.007 -16.390 32.913 1.00 90.19 187 TYR A O 1
ATOM 1541 N N . GLY A 1 188 ? 8.783 -14.931 31.405 1.00 87.75 188 GLY A N 1
ATOM 1542 C CA . GLY A 1 188 ? 7.464 -14.374 31.098 1.00 87.75 188 GLY A CA 1
ATOM 1543 C C . GLY A 1 188 ? 6.563 -15.380 30.376 1.00 87.75 188 GLY A C 1
ATOM 1544 O O . GLY A 1 188 ? 5.387 -15.515 30.711 1.00 87.75 188 GLY A O 1
ATOM 1545 N N . MET A 1 189 ? 7.123 -16.122 29.420 1.00 88.62 189 MET A N 1
ATOM 1546 C CA . MET A 1 189 ? 6.415 -17.146 28.656 1.00 88.62 189 MET A CA 1
ATOM 1547 C C . MET A 1 189 ? 5.977 -18.323 29.531 1.00 88.62 189 MET A C 1
ATOM 1549 O O . MET A 1 189 ? 4.841 -18.773 29.386 1.00 88.62 189 MET A O 1
ATOM 1553 N N . SER A 1 190 ? 6.814 -18.779 30.473 1.00 88.88 190 SER A N 1
ATOM 1554 C CA . SER A 1 190 ? 6.498 -19.938 31.322 1.00 88.88 190 SER A CA 1
ATOM 1555 C C . SER A 1 190 ? 5.261 -19.728 32.202 1.00 88.88 190 SER A C 1
ATOM 1557 O O . SER A 1 190 ? 4.564 -20.681 32.546 1.00 88.88 190 SER A O 1
ATOM 1559 N N . ARG A 1 191 ? 4.944 -18.468 32.523 1.00 85.56 191 ARG A N 1
ATOM 1560 C CA . ARG A 1 191 ? 3.787 -18.070 33.343 1.00 85.56 191 ARG A CA 1
ATOM 1561 C C . ARG A 1 191 ? 2.591 -17.585 32.524 1.00 85.56 191 ARG A C 1
ATOM 1563 O O . ARG A 1 191 ? 1.530 -17.307 33.086 1.00 85.56 191 ARG A O 1
ATOM 1570 N N . HIS A 1 192 ? 2.735 -17.457 31.207 1.00 87.69 192 HIS A N 1
ATOM 1571 C CA . HIS A 1 192 ? 1.702 -16.889 30.354 1.00 87.69 192 HIS A CA 1
ATOM 1572 C C . HIS A 1 192 ? 0.769 -17.977 29.806 1.00 87.69 192 HIS A C 1
ATOM 1574 O O . HIS A 1 192 ? 1.200 -18.930 29.158 1.00 87.69 192 HIS A O 1
ATOM 1580 N N . LYS A 1 193 ? -0.548 -17.792 29.979 1.00 84.44 193 LYS A N 1
ATOM 1581 C CA . LYS A 1 193 ? -1.580 -18.776 29.586 1.00 84.44 193 LYS A CA 1
ATOM 1582 C C . LYS A 1 193 ? -1.499 -19.204 28.113 1.00 84.44 193 LYS A C 1
ATOM 1584 O O . LYS A 1 193 ? -1.806 -20.345 27.794 1.00 84.44 193 LYS A O 1
ATOM 1589 N N . LYS A 1 194 ? -1.041 -18.309 27.226 1.00 85.25 194 LYS A N 1
ATOM 1590 C CA . LYS A 1 194 ? -0.833 -18.592 25.789 1.00 85.25 194 LYS A CA 1
ATOM 1591 C C . LYS A 1 194 ? 0.107 -19.776 25.537 1.00 85.25 194 LYS A C 1
ATOM 1593 O O . LYS A 1 194 ? -0.112 -20.480 24.562 1.00 85.25 194 LYS A O 1
ATOM 1598 N N . PHE A 1 195 ? 1.105 -20.014 26.391 1.00 87.56 195 PHE A N 1
ATOM 1599 C CA . PHE A 1 195 ? 2.113 -21.066 26.195 1.00 87.56 195 PHE A CA 1
ATOM 1600 C C . PHE A 1 195 ? 1.896 -22.292 27.083 1.00 87.56 195 PHE A C 1
ATOM 1602 O O . PHE A 1 195 ? 2.676 -23.232 27.013 1.00 87.56 195 PHE A O 1
ATOM 1609 N N . ALA A 1 196 ? 0.815 -22.332 27.868 1.00 84.06 196 ALA A N 1
ATOM 1610 C CA . ALA A 1 196 ? 0.518 -23.467 28.740 1.00 84.06 196 ALA A CA 1
ATOM 1611 C C . ALA A 1 196 ? 0.384 -24.799 27.973 1.00 84.06 196 ALA A C 1
ATOM 1613 O O . ALA A 1 196 ? 0.664 -25.847 28.534 1.00 84.06 196 ALA A O 1
ATOM 1614 N N . HIS A 1 197 ? 0.021 -24.754 26.686 1.00 85.50 197 HIS A N 1
ATOM 1615 C CA . HIS A 1 197 ? -0.082 -25.929 25.813 1.00 85.50 197 HIS A CA 1
ATOM 1616 C C . HIS A 1 197 ? 1.272 -26.556 25.427 1.00 85.50 197 HIS A C 1
ATOM 1618 O O . HIS A 1 197 ? 1.302 -27.684 24.950 1.00 85.50 197 HIS A O 1
ATOM 1624 N N . LEU A 1 198 ? 2.385 -25.832 25.590 1.00 84.75 198 LEU A N 1
ATOM 1625 C CA . LEU A 1 198 ? 3.743 -26.338 25.331 1.00 84.75 198 LEU A CA 1
ATOM 1626 C C . LEU A 1 198 ? 4.342 -27.049 26.555 1.00 84.75 198 LEU A C 1
ATOM 1628 O O . LEU A 1 198 ? 5.395 -27.687 26.447 1.00 84.75 198 LEU A O 1
ATOM 1632 N N . LYS A 1 199 ? 3.686 -26.904 27.710 1.00 86.88 199 LYS A N 1
ATOM 1633 C CA . LYS A 1 199 ? 4.082 -27.502 28.977 1.00 86.88 199 LYS A CA 1
ATOM 1634 C C . LYS A 1 199 ? 3.652 -28.970 29.005 1.00 86.88 199 LYS A C 1
ATOM 1636 O O . LYS A 1 199 ? 2.518 -29.280 28.648 1.00 86.88 199 LYS A O 1
ATOM 1641 N N . GLN A 1 200 ? 4.540 -29.866 29.427 1.00 83.75 200 GLN A N 1
ATOM 1642 C CA . GLN A 1 200 ? 4.176 -31.269 29.662 1.00 83.75 200 GLN A CA 1
ATOM 1643 C C . GLN A 1 200 ? 3.397 -31.421 30.983 1.00 83.75 200 GLN A C 1
ATOM 1645 O O . GLN A 1 200 ? 3.532 -30.583 31.877 1.00 83.75 200 GLN A O 1
ATOM 1650 N N . GLU A 1 201 ? 2.567 -32.467 31.094 1.00 73.25 201 GLU A N 1
ATOM 1651 C CA . GLU A 1 201 ? 1.564 -32.617 32.169 1.00 73.25 201 GLU A CA 1
ATOM 1652 C C . GLU A 1 201 ? 2.162 -32.591 33.592 1.00 73.25 201 GLU A C 1
ATOM 1654 O O . GLU A 1 201 ? 1.534 -32.028 34.487 1.00 73.25 201 GLU A O 1
ATOM 1659 N N . ASP A 1 202 ? 3.417 -33.026 33.767 1.00 80.88 202 ASP A N 1
ATOM 1660 C CA . ASP A 1 202 ? 4.124 -33.056 35.062 1.00 80.88 202 ASP A CA 1
ATOM 1661 C C . ASP A 1 202 ? 5.359 -32.127 35.140 1.00 80.88 202 ASP A C 1
ATOM 1663 O O . ASP A 1 202 ? 6.200 -32.254 36.028 1.00 80.88 202 ASP A O 1
ATOM 1667 N N . GLU A 1 203 ? 5.512 -31.177 34.213 1.00 83.00 203 GLU A N 1
ATOM 1668 C CA . GLU A 1 203 ? 6.718 -30.334 34.142 1.00 83.00 203 GLU A CA 1
ATOM 1669 C C . GLU A 1 203 ? 6.715 -29.235 35.227 1.00 83.00 203 GLU A C 1
ATOM 1671 O O . GLU A 1 203 ? 5.714 -28.536 35.441 1.00 83.00 203 GLU A O 1
ATOM 1676 N N . SER A 1 204 ? 7.842 -29.019 35.914 1.00 86.12 204 SER A N 1
ATOM 1677 C CA . SER A 1 204 ? 7.997 -27.861 36.804 1.00 86.12 204 SER A CA 1
ATOM 1678 C C . SER A 1 204 ? 7.990 -26.557 35.985 1.00 86.12 204 SER A C 1
ATOM 1680 O O . SER A 1 204 ? 8.484 -26.540 34.854 1.00 86.12 204 SER A O 1
ATOM 1682 N N . PRO A 1 205 ? 7.464 -25.429 36.504 1.00 81.75 205 PRO A N 1
ATOM 1683 C CA . PRO A 1 205 ? 7.567 -24.134 35.826 1.00 81.75 205 PRO A CA 1
ATOM 1684 C C . PRO A 1 205 ? 9.005 -23.728 35.466 1.00 81.75 205 PRO A C 1
ATOM 1686 O O . PRO A 1 205 ? 9.206 -23.039 34.463 1.00 81.75 205 PRO A O 1
ATOM 1689 N N . ASP A 1 206 ? 9.985 -24.160 36.263 1.00 84.75 206 ASP A N 1
ATOM 1690 C CA . ASP A 1 206 ? 11.404 -23.873 36.037 1.00 84.75 206 ASP A CA 1
ATOM 1691 C C . ASP A 1 206 ? 11.994 -24.743 34.914 1.00 84.75 206 ASP A C 1
ATOM 1693 O O . ASP A 1 206 ? 12.725 -24.230 34.063 1.00 84.75 206 ASP A O 1
ATOM 1697 N N . ASP A 1 207 ? 11.596 -26.016 34.830 1.00 88.62 207 ASP A N 1
ATOM 1698 C CA . ASP A 1 207 ? 11.990 -26.920 33.739 1.00 88.62 207 ASP A CA 1
ATOM 1699 C C . ASP A 1 207 ? 11.402 -26.451 32.401 1.00 88.62 207 ASP A C 1
ATOM 1701 O O . ASP A 1 207 ? 12.110 -26.351 31.393 1.00 88.62 207 ASP A O 1
ATOM 1705 N N . PHE A 1 208 ? 10.134 -26.026 32.420 1.00 91.50 208 PHE A N 1
ATOM 1706 C CA . PHE A 1 208 ? 9.472 -25.446 31.255 1.00 91.50 208 PHE A CA 1
ATOM 1707 C C . PHE A 1 208 ? 10.155 -24.147 30.794 1.00 91.50 208 PHE A C 1
ATOM 1709 O O . PHE A 1 208 ? 10.324 -23.913 29.596 1.00 91.50 208 PHE A O 1
ATOM 1716 N N . MET A 1 209 ? 10.608 -23.310 31.734 1.00 89.62 209 MET A N 1
ATOM 1717 C CA . MET A 1 209 ? 11.376 -22.097 31.429 1.00 89.62 209 MET A CA 1
ATOM 1718 C C . MET A 1 209 ? 12.718 -22.431 30.765 1.00 89.62 209 MET A C 1
ATOM 1720 O O . MET A 1 209 ? 13.073 -21.819 29.754 1.00 89.62 209 MET A O 1
ATOM 1724 N N . GLN A 1 210 ? 13.435 -23.435 31.273 1.00 89.12 210 GLN A N 1
ATOM 1725 C CA . GLN A 1 210 ? 14.710 -23.869 30.703 1.00 89.12 210 GLN A CA 1
ATOM 1726 C C . GLN A 1 210 ? 14.539 -24.448 29.290 1.00 89.12 210 GLN A C 1
ATOM 1728 O O . GLN A 1 210 ? 15.350 -24.180 28.400 1.00 89.12 210 GLN A O 1
ATOM 1733 N N . LYS A 1 211 ? 13.451 -25.180 29.048 1.00 90.88 211 LYS A N 1
ATOM 1734 C CA . LYS A 1 211 ? 13.078 -25.692 27.725 1.00 90.88 211 LYS A CA 1
ATOM 1735 C C . LYS A 1 211 ? 12.771 -24.564 26.741 1.00 90.88 211 LYS A C 1
ATOM 1737 O O . LYS A 1 211 ? 13.307 -24.563 25.634 1.00 90.88 211 LYS A O 1
ATOM 1742 N N . LEU A 1 212 ? 11.992 -23.564 27.155 1.00 90.38 212 LEU A N 1
ATOM 1743 C CA . LEU A 1 212 ? 11.722 -22.368 26.348 1.00 90.38 212 LEU A CA 1
ATOM 1744 C C . LEU A 1 212 ? 13.005 -21.606 26.003 1.00 90.38 212 LEU A C 1
ATOM 1746 O O . LEU A 1 212 ? 13.171 -21.173 24.865 1.00 90.38 212 LEU A O 1
ATOM 1750 N N . ARG A 1 213 ? 13.955 -21.511 26.938 1.00 91.31 213 ARG A N 1
ATOM 1751 C CA . ARG A 1 213 ? 15.264 -20.894 26.686 1.00 91.31 213 ARG A CA 1
ATOM 1752 C C . ARG A 1 213 ? 16.023 -21.593 25.557 1.00 91.31 213 ARG A C 1
ATOM 1754 O O . ARG A 1 213 ? 16.648 -20.918 24.743 1.00 91.31 213 ARG A O 1
ATOM 1761 N N . ILE A 1 214 ? 15.973 -22.923 25.500 1.00 88.62 214 ILE A N 1
ATOM 1762 C CA . ILE A 1 214 ? 16.603 -23.711 24.430 1.00 88.62 214 ILE A CA 1
ATOM 1763 C C . ILE A 1 214 ? 15.860 -23.490 23.104 1.00 88.62 214 ILE A C 1
ATOM 1765 O O . ILE A 1 214 ? 16.499 -23.230 22.086 1.00 88.62 214 ILE A O 1
ATOM 1769 N N . MET A 1 215 ? 14.523 -23.492 23.126 1.00 88.06 215 MET A N 1
ATOM 1770 C CA . MET A 1 215 ? 13.690 -23.263 21.936 1.00 88.06 215 MET A CA 1
ATOM 1771 C C . MET A 1 215 ? 13.887 -21.873 21.320 1.00 88.06 215 MET A C 1
ATOM 1773 O O . MET A 1 215 ? 13.880 -21.721 20.103 1.00 88.06 215 MET A O 1
ATOM 1777 N N . LEU A 1 216 ? 14.090 -20.850 22.150 1.00 88.75 216 LEU A N 1
ATOM 1778 C CA . LEU A 1 216 ? 14.330 -19.480 21.694 1.00 88.75 216 LEU A CA 1
ATOM 1779 C C . LEU A 1 216 ? 15.750 -19.258 21.151 1.00 88.75 216 LEU A C 1
ATOM 1781 O O . LEU A 1 216 ? 15.968 -18.261 20.461 1.00 88.75 216 LEU A O 1
ATOM 1785 N N . LYS A 1 217 ? 16.695 -20.166 21.439 1.00 87.06 217 LYS A N 1
ATOM 1786 C CA . LYS A 1 217 ? 18.052 -20.168 20.867 1.00 87.06 217 LYS A CA 1
ATOM 1787 C C . LYS A 1 217 ? 18.131 -20.887 19.521 1.00 87.06 217 LYS A C 1
ATOM 1789 O O . LYS A 1 217 ? 18.988 -20.535 18.719 1.00 87.06 217 LYS A O 1
ATOM 1794 N N . ASP A 1 218 ? 17.273 -21.878 19.272 1.00 86.56 218 ASP A N 1
ATOM 1795 C CA . ASP A 1 218 ? 17.227 -22.593 17.992 1.00 86.56 218 ASP A CA 1
ATOM 1796 C C . ASP A 1 218 ? 16.459 -21.769 16.940 1.00 86.56 218 ASP A C 1
ATOM 1798 O O . ASP A 1 218 ? 15.252 -21.556 17.098 1.00 86.56 218 ASP A O 1
ATOM 1802 N N . PRO A 1 219 ? 17.095 -21.347 15.828 1.00 81.69 219 PRO A N 1
ATOM 1803 C CA . PRO A 1 219 ? 16.438 -20.553 14.797 1.00 81.69 219 PRO A CA 1
ATOM 1804 C C . PRO A 1 219 ? 15.183 -21.195 14.210 1.00 81.69 219 PRO A C 1
ATOM 1806 O O . PRO A 1 219 ? 14.239 -20.489 13.866 1.00 81.69 219 PRO A O 1
ATOM 1809 N N . LYS A 1 220 ? 15.130 -22.527 14.110 1.00 83.06 220 LYS A N 1
ATOM 1810 C CA . LYS A 1 220 ? 13.969 -23.221 13.533 1.00 83.06 220 LYS A CA 1
ATOM 1811 C C . LYS A 1 220 ? 12.760 -23.188 14.463 1.00 83.06 220 LYS A C 1
ATOM 1813 O O . LYS A 1 220 ? 11.624 -23.144 13.994 1.00 83.06 220 LYS A O 1
ATOM 1818 N N . GLN A 1 221 ? 13.003 -23.205 15.768 1.00 84.50 221 GLN A N 1
ATOM 1819 C CA . GLN A 1 221 ? 11.960 -23.204 16.791 1.00 84.50 221 GLN A CA 1
ATOM 1820 C C . GLN A 1 221 ? 11.553 -21.771 17.160 1.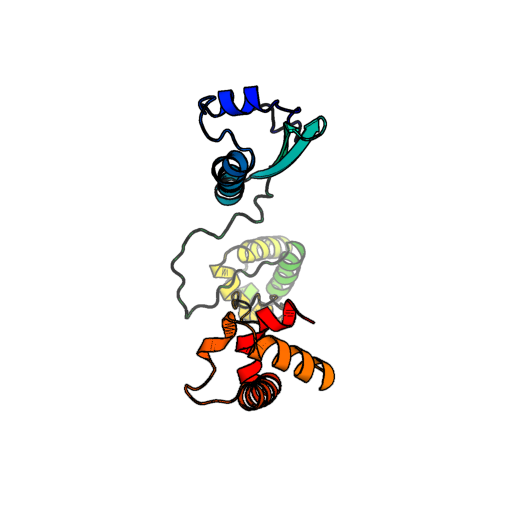00 84.50 221 GLN A C 1
ATOM 1822 O O . GLN A 1 221 ? 10.366 -21.501 17.341 1.00 84.50 221 GLN A O 1
ATOM 1827 N N . GLN A 1 222 ? 12.498 -20.825 17.151 1.00 85.12 222 GLN A N 1
ATOM 1828 C CA . GLN A 1 222 ? 12.263 -19.408 17.439 1.00 85.12 222 GLN A CA 1
ATOM 1829 C C . GLN A 1 222 ? 11.211 -18.773 16.508 1.00 85.12 222 GLN A C 1
ATOM 1831 O O . GLN A 1 222 ? 10.430 -17.929 16.951 1.00 85.12 222 GLN A O 1
ATOM 1836 N N . ILE A 1 223 ? 11.120 -19.226 15.249 1.00 80.62 223 ILE A N 1
ATOM 1837 C CA . ILE A 1 223 ? 10.122 -18.757 14.267 1.00 80.62 223 ILE A CA 1
ATOM 1838 C C . ILE A 1 223 ? 8.691 -18.877 14.810 1.00 80.62 223 ILE A C 1
ATOM 1840 O O . ILE A 1 223 ? 7.876 -17.982 14.594 1.00 80.62 223 ILE A O 1
ATOM 1844 N N . GLN A 1 224 ? 8.384 -19.939 15.563 1.00 83.75 224 GLN A N 1
ATOM 1845 C CA . GLN A 1 224 ? 7.046 -20.165 16.126 1.00 83.75 224 GLN A CA 1
ATOM 1846 C C . GLN A 1 224 ? 6.649 -19.097 17.158 1.00 83.75 224 GLN A C 1
ATOM 1848 O O . GLN A 1 224 ? 5.466 -18.889 17.427 1.00 83.75 224 GLN A O 1
ATOM 1853 N N . PHE A 1 225 ? 7.635 -18.393 17.714 1.00 86.31 225 PHE A N 1
ATOM 1854 C CA . PHE A 1 225 ? 7.457 -17.366 18.734 1.00 86.31 225 PHE A CA 1
ATOM 1855 C C . PHE A 1 225 ? 7.672 -15.946 18.201 1.00 86.31 225 PHE A C 1
ATOM 1857 O O . PHE A 1 225 ? 7.529 -14.989 18.964 1.00 86.31 225 PHE A O 1
ATOM 1864 N N . TYR A 1 226 ? 7.966 -15.788 16.907 1.00 82.69 226 TYR A N 1
ATOM 1865 C CA . TYR A 1 226 ? 8.384 -14.524 16.297 1.00 82.69 226 TYR A CA 1
ATOM 1866 C C . TYR A 1 226 ? 7.448 -13.347 16.615 1.00 82.69 226 TYR A C 1
ATOM 1868 O O . TYR A 1 226 ? 7.897 -12.302 17.089 1.00 82.69 226 TYR A O 1
ATOM 1876 N N . ASP A 1 227 ? 6.136 -13.537 16.450 1.00 82.31 227 ASP A N 1
ATOM 1877 C CA . ASP A 1 227 ? 5.134 -12.497 16.719 1.00 82.31 227 ASP A CA 1
ATOM 1878 C C . ASP A 1 227 ? 5.141 -12.030 18.181 1.00 82.31 227 ASP A C 1
ATOM 1880 O O . ASP A 1 227 ? 4.901 -10.858 18.473 1.00 82.31 227 ASP A O 1
ATOM 1884 N N . TYR A 1 228 ? 5.426 -12.941 19.115 1.00 85.31 228 TYR A N 1
ATOM 1885 C CA . TYR A 1 228 ? 5.495 -12.622 20.537 1.00 85.31 228 TYR A CA 1
ATOM 1886 C C . TYR A 1 228 ? 6.810 -11.931 20.907 1.00 85.31 228 TYR A C 1
ATOM 1888 O O . TYR A 1 228 ? 6.785 -10.980 21.690 1.00 85.31 228 TYR A O 1
ATOM 1896 N N . LEU A 1 229 ? 7.931 -12.383 20.338 1.00 85.25 229 LEU A N 1
ATOM 1897 C CA . LEU A 1 229 ? 9.256 -11.790 20.549 1.00 85.25 229 LEU A CA 1
ATOM 1898 C C . LEU A 1 229 ? 9.309 -10.355 20.022 1.00 85.25 229 LEU A C 1
ATOM 1900 O O . LEU A 1 229 ? 9.807 -9.463 20.694 1.00 85.25 229 LEU A O 1
ATOM 1904 N N . LYS A 1 230 ? 8.704 -10.099 18.859 1.00 81.62 230 LYS A N 1
ATOM 1905 C CA . LYS A 1 230 ? 8.605 -8.750 18.291 1.00 81.62 230 LYS A CA 1
ATOM 1906 C C . LYS A 1 230 ? 7.751 -7.805 19.142 1.00 81.62 230 LYS A C 1
ATOM 1908 O O . LYS A 1 230 ? 8.013 -6.606 19.177 1.00 81.62 230 LYS A O 1
ATOM 1913 N N . ALA A 1 231 ? 6.718 -8.330 19.800 1.00 80.62 231 ALA A N 1
ATOM 1914 C CA . ALA A 1 231 ? 5.850 -7.549 20.676 1.00 80.62 231 ALA A CA 1
ATOM 1915 C C . ALA A 1 231 ? 6.479 -7.262 22.054 1.00 80.62 231 ALA A C 1
ATOM 1917 O O . ALA A 1 231 ? 6.032 -6.340 22.732 1.00 80.62 231 ALA A O 1
ATOM 1918 N N . ASN A 1 232 ? 7.492 -8.036 22.462 1.00 71.75 232 ASN A N 1
ATOM 1919 C CA . ASN A 1 232 ? 8.146 -7.947 23.770 1.00 71.75 232 ASN A CA 1
ATOM 1920 C C . ASN A 1 232 ? 9.681 -8.009 23.610 1.00 71.75 232 ASN A C 1
ATOM 1922 O O . ASN A 1 232 ? 10.254 -9.083 23.815 1.00 71.75 232 ASN A O 1
ATOM 1926 N N . PRO A 1 233 ? 10.324 -6.892 23.214 1.00 61.41 233 PRO A N 1
ATOM 1927 C CA . PRO A 1 233 ? 11.774 -6.818 23.003 1.00 61.41 233 PRO A CA 1
ATOM 1928 C C . PRO A 1 233 ? 12.612 -6.900 24.293 1.00 61.41 233 PRO A C 1
ATOM 1930 O O . PRO A 1 233 ? 12.105 -6.523 25.379 1.00 61.41 233 PRO A O 1
#

InterPro domains:
  IPR036388 Winged helix-like DNA-binding domain superfamily [G3DSA:1.10.10.10] (2-79)
  IPR036390 Winged helix DNA-binding domain superfamily [SSF46785] (2-76)

Organism: Acinetobacter baumannii (NCBI:txid470)

pLDDT: mean 78.77, std 15.95, range [26.95, 93.25]

Secondary structure (DSSP, 8-state):
-THHHHSBPPPEEHHHHHHHTT--TTTT-SHHHHIIIIIHHHHHHHHHHSSEEEEEEEEEETTEEEEEEEEEEEPPGGGTTT-S-----TTS--------HHHHHHHHHHHHH-HHHHHHHPPTT--HHHHHHHHHHHTTSHHHHHHHHHHHHHTT----------------------HHHHHHHHHHHHT-GGGGGGS-TT--HHHHHHHHHHHHHSHHHHGGGHHHHHH--